Protein AF-A0A933CFS5-F1 (afdb_monomer_lite)

Foldseek 3Di:
DDDPDLPVVAPADWDFFDPVCVPDDDDDATEGPPDDQQQKEWAQAQWDQFLVRDIDGNDVVGRTIYIYGLVSVLVRQLVLLLPQLAAEEEEQDDLQFFQEKDKDFLVRLVGNNDDPVQSVVQNCSQPDQFFAAPPPGHTFRYKYQYFAPDDDAPDPVRRPPDIGTHGSNVRSVVVSVSNVNRRDSGYHYYDYYDDDSTTYMDTHD

Structure (mmCIF, N/CA/C/O backbone):
data_AF-A0A933CFS5-F1
#
_entry.id   AF-A0A933CFS5-F1
#
loop_
_atom_site.group_PDB
_atom_site.id
_atom_site.type_symbol
_atom_site.label_atom_id
_atom_site.label_alt_id
_atom_site.label_comp_id
_atom_site.label_asym_id
_atom_site.label_entity_id
_atom_site.label_seq_id
_atom_site.pdbx_PDB_ins_code
_atom_site.Cartn_x
_atom_site.Cartn_y
_atom_site.Cartn_z
_atom_site.occupancy
_atom_site.B_iso_or_equiv
_atom_site.auth_seq_id
_atom_site.auth_comp_id
_atom_site.auth_asym_id
_atom_site.auth_atom_id
_atom_site.pdbx_PDB_model_num
ATOM 1 N N . MET A 1 1 ? 20.484 -23.232 -6.783 1.00 38.41 1 MET A N 1
ATOM 2 C CA . MET A 1 1 ? 19.131 -22.694 -6.516 1.00 38.41 1 MET A CA 1
ATOM 3 C C . MET A 1 1 ? 18.703 -21.902 -7.738 1.00 38.41 1 MET A C 1
ATOM 5 O O . MET A 1 1 ? 19.345 -20.904 -8.045 1.00 38.41 1 MET A O 1
ATOM 9 N N . GLY A 1 2 ? 17.732 -22.410 -8.501 1.00 45.81 2 GLY A N 1
ATOM 10 C CA . GLY A 1 2 ? 17.235 -21.736 -9.704 1.00 45.81 2 GLY A CA 1
ATOM 11 C C . GLY A 1 2 ? 16.558 -20.421 -9.329 1.00 45.81 2 GLY A C 1
ATOM 12 O O . GLY A 1 2 ? 15.790 -20.383 -8.371 1.00 45.81 2 GLY A O 1
ATOM 13 N N . LYS A 1 3 ? 16.882 -19.332 -10.033 1.00 46.66 3 LYS A N 1
ATOM 14 C CA . LYS A 1 3 ? 16.107 -18.091 -9.933 1.00 46.66 3 LYS A CA 1
ATOM 15 C C . LYS A 1 3 ? 14.718 -18.400 -10.483 1.00 46.66 3 LYS A C 1
ATOM 17 O O . LYS A 1 3 ? 14.638 -18.839 -11.626 1.00 46.66 3 LYS A O 1
ATOM 22 N N . ALA A 1 4 ? 13.674 -18.215 -9.678 1.00 54.06 4 ALA A N 1
ATOM 23 C CA . ALA A 1 4 ? 12.307 -18.254 -10.185 1.00 54.06 4 ALA A CA 1
ATOM 24 C C . ALA A 1 4 ? 12.191 -17.242 -11.332 1.00 54.06 4 ALA A C 1
ATOM 26 O O . ALA A 1 4 ? 12.704 -16.121 -11.206 1.00 54.06 4 ALA A O 1
ATOM 27 N N . ASP A 1 5 ? 11.585 -17.650 -12.447 1.00 60.59 5 ASP A N 1
ATOM 28 C CA . ASP A 1 5 ? 11.279 -16.716 -13.521 1.00 60.59 5 ASP A CA 1
ATOM 29 C C . ASP A 1 5 ? 10.316 -15.665 -12.944 1.00 60.59 5 ASP A C 1
ATOM 31 O O . ASP A 1 5 ? 9.320 -16.034 -12.318 1.00 60.59 5 ASP A O 1
ATOM 35 N N . PRO A 1 6 ? 10.595 -14.358 -13.079 1.00 58.38 6 PRO A N 1
ATOM 36 C CA . PRO A 1 6 ? 9.639 -13.317 -12.722 1.00 58.38 6 PRO A CA 1
ATOM 37 C C . PRO A 1 6 ? 8.224 -13.594 -13.251 1.00 58.38 6 PRO A C 1
ATOM 39 O O . PRO A 1 6 ? 7.260 -13.289 -12.555 1.00 58.38 6 PRO A O 1
ATOM 42 N N . ALA A 1 7 ? 8.090 -14.196 -14.438 1.00 59.28 7 ALA A N 1
ATOM 43 C CA . ALA A 1 7 ? 6.797 -14.555 -15.020 1.00 59.28 7 ALA A CA 1
ATOM 44 C C . ALA A 1 7 ? 6.032 -15.626 -14.217 1.00 59.28 7 ALA A C 1
ATOM 46 O O . ALA A 1 7 ? 4.807 -15.615 -14.223 1.00 59.28 7 ALA A O 1
ATOM 47 N N . ASP A 1 8 ? 6.725 -16.495 -13.475 1.00 62.12 8 ASP A N 1
ATOM 48 C CA . ASP A 1 8 ? 6.100 -17.521 -12.625 1.00 62.12 8 ASP A CA 1
ATOM 49 C C . ASP A 1 8 ? 5.638 -16.956 -11.270 1.00 62.12 8 ASP 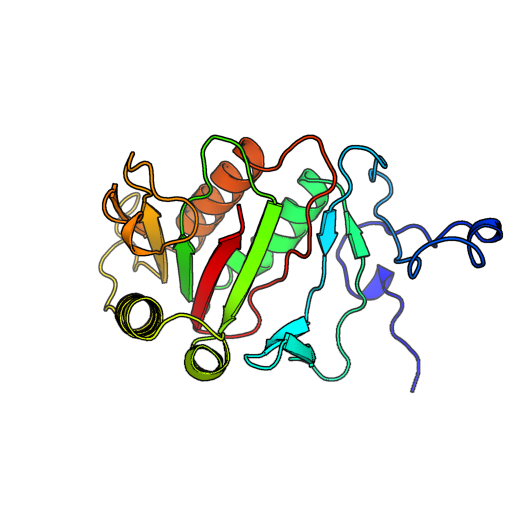A C 1
ATOM 51 O O . ASP A 1 8 ? 4.853 -17.575 -10.553 1.00 62.12 8 ASP A O 1
ATOM 55 N N . VAL A 1 9 ? 6.151 -15.782 -10.888 1.00 68.81 9 VAL A N 1
ATOM 56 C CA . VAL A 1 9 ? 5.884 -15.134 -9.593 1.00 68.81 9 VAL A CA 1
ATOM 57 C C . VAL A 1 9 ? 4.676 -14.203 -9.659 1.00 68.81 9 VAL A C 1
ATOM 59 O O . VAL A 1 9 ? 3.988 -14.007 -8.655 1.00 68.81 9 VAL A O 1
ATOM 62 N N . TYR A 1 10 ? 4.427 -13.607 -10.822 1.00 77.62 10 TYR A N 1
ATOM 63 C CA . TYR A 1 10 ? 3.373 -12.624 -11.018 1.00 77.62 10 TYR A CA 1
ATOM 64 C C . TYR A 1 10 ? 2.295 -13.166 -11.946 1.00 77.62 10 TYR A C 1
ATOM 66 O O . TYR A 1 10 ? 2.591 -13.660 -13.026 1.00 77.62 10 TYR A O 1
ATOM 74 N N . ALA A 1 11 ? 1.029 -12.984 -11.576 1.00 81.56 11 ALA A N 1
ATOM 75 C CA . ALA A 1 11 ? -0.118 -13.373 -12.398 1.00 81.56 11 ALA A CA 1
ATOM 76 C C . ALA A 1 11 ? -0.365 -12.416 -13.592 1.00 81.56 11 ALA A C 1
ATOM 78 O O . ALA A 1 11 ? -1.510 -12.143 -13.943 1.00 81.56 11 ALA A O 1
ATOM 79 N N . ILE A 1 12 ? 0.698 -11.873 -14.199 1.00 82.56 12 ILE A N 1
ATOM 80 C CA . ILE A 1 12 ? 0.648 -10.997 -15.377 1.00 82.56 12 ILE A CA 1
ATOM 81 C C . ILE A 1 12 ? 1.747 -11.371 -16.376 1.00 82.56 12 ILE A C 1
ATOM 83 O O . ILE A 1 12 ? 2.825 -11.827 -16.000 1.00 82.56 12 ILE A O 1
ATOM 87 N N . ALA A 1 13 ? 1.505 -11.120 -17.663 1.00 83.88 13 ALA A N 1
ATOM 88 C CA . ALA A 1 13 ? 2.503 -11.355 -18.701 1.00 83.88 13 ALA A CA 1
ATOM 89 C C . ALA A 1 13 ? 3.654 -10.337 -18.610 1.00 83.88 13 ALA A C 1
ATOM 91 O O . ALA A 1 13 ? 3.439 -9.126 -18.741 1.00 83.88 13 ALA A O 1
ATOM 92 N N . LEU A 1 14 ? 4.878 -10.840 -18.430 1.00 85.00 14 LEU A N 1
ATOM 93 C CA . LEU A 1 14 ? 6.104 -10.047 -18.385 1.00 85.00 14 LEU A CA 1
ATOM 94 C C . LEU A 1 14 ? 6.959 -10.282 -19.629 1.00 85.00 14 LEU A C 1
ATOM 96 O O . LEU A 1 14 ? 7.128 -11.406 -20.094 1.00 85.00 14 LEU A O 1
ATOM 100 N N . GLN A 1 15 ? 7.530 -9.203 -20.147 1.00 82.75 15 GLN A N 1
ATOM 101 C CA . GLN A 1 15 ? 8.499 -9.211 -21.226 1.00 82.75 15 GLN A CA 1
ATOM 102 C C . GLN A 1 15 ? 9.911 -9.030 -20.659 1.00 82.75 15 GLN A C 1
ATOM 104 O O . GLN A 1 15 ? 10.121 -8.210 -19.753 1.00 82.75 15 GLN A O 1
ATOM 109 N N . PRO A 1 16 ? 10.899 -9.779 -21.180 1.00 74.94 16 PRO A N 1
ATOM 110 C CA . PRO A 1 16 ? 12.284 -9.587 -20.798 1.00 74.94 16 PRO A CA 1
ATOM 111 C C . PRO A 1 16 ? 12.766 -8.212 -21.274 1.00 74.94 16 PRO A C 1
ATOM 113 O O . PRO A 1 16 ? 12.313 -7.708 -22.304 1.00 74.94 16 PRO A O 1
ATOM 116 N N . PRO A 1 17 ? 13.723 -7.600 -20.568 1.00 68.56 17 PRO A N 1
ATOM 117 C CA . PRO A 1 17 ? 14.231 -6.307 -20.983 1.00 68.56 17 PRO A CA 1
ATOM 118 C C . PRO A 1 17 ? 14.979 -6.375 -22.326 1.00 68.56 17 PRO A C 1
ATOM 120 O O . PRO A 1 17 ? 15.689 -7.355 -22.589 1.00 68.56 17 PRO A O 1
ATOM 123 N N . PRO A 1 18 ? 14.896 -5.323 -23.163 1.00 62.03 18 PRO A N 1
ATOM 124 C CA . PRO A 1 18 ? 15.539 -5.298 -24.471 1.00 62.03 18 PRO A CA 1
ATOM 125 C C . PRO A 1 18 ? 17.069 -5.397 -24.361 1.00 62.03 18 PRO A C 1
ATOM 127 O O . PRO A 1 18 ? 17.733 -4.673 -23.618 1.00 62.03 18 PRO A O 1
ATOM 130 N N . VAL A 1 19 ? 17.643 -6.319 -25.138 1.00 62.84 19 VAL A N 1
ATOM 131 C CA . VAL A 1 19 ? 19.015 -6.833 -24.970 1.00 62.84 19 VAL A CA 1
ATOM 132 C C . VAL A 1 19 ? 20.104 -5.783 -25.242 1.00 62.84 19 VAL A C 1
ATOM 134 O O . VAL A 1 19 ? 21.185 -5.856 -24.658 1.00 62.84 19 VAL A O 1
ATOM 137 N N . TRP A 1 20 ? 19.819 -4.782 -26.082 1.00 55.03 20 TRP A N 1
ATOM 138 C CA . TRP A 1 20 ? 20.786 -3.759 -26.497 1.00 55.03 20 TRP A CA 1
ATOM 139 C C . TRP A 1 20 ? 20.953 -2.596 -25.499 1.00 55.03 20 TRP A C 1
ATOM 141 O O . TRP A 1 20 ? 21.953 -1.886 -25.556 1.00 55.03 20 TRP A O 1
ATOM 151 N N . TRP A 1 21 ? 20.043 -2.448 -24.525 1.00 53.31 21 TRP A N 1
ATOM 152 C CA . TRP A 1 21 ? 20.065 -1.379 -23.507 1.00 53.31 21 TRP A CA 1
ATOM 153 C C . TRP A 1 21 ? 20.861 -1.729 -22.240 1.00 53.31 21 TRP A C 1
ATOM 155 O O . TRP A 1 21 ? 21.051 -0.873 -21.379 1.00 53.31 21 TRP A O 1
ATOM 165 N N . LYS A 1 22 ? 21.387 -2.960 -22.124 1.00 47.88 22 LYS A N 1
ATOM 166 C CA . LYS A 1 22 ? 22.103 -3.487 -20.939 1.00 47.88 22 LYS A CA 1
ATOM 167 C C . LYS A 1 22 ? 23.328 -2.674 -20.467 1.00 47.88 22 LYS A C 1
ATOM 169 O O . LYS A 1 22 ? 23.910 -3.034 -19.447 1.00 47.88 22 LYS A O 1
ATOM 174 N N . ARG A 1 23 ? 23.752 -1.623 -21.180 1.00 49.00 23 ARG A N 1
ATOM 175 C CA . ARG A 1 23 ? 24.985 -0.865 -20.896 1.00 49.00 23 ARG A CA 1
ATOM 176 C C . ARG A 1 23 ? 24.819 0.606 -20.511 1.00 49.00 23 ARG A C 1
ATOM 178 O O . ARG A 1 23 ? 25.794 1.140 -19.996 1.00 49.00 23 ARG A O 1
ATOM 185 N N . LEU A 1 24 ? 23.676 1.262 -20.740 1.00 50.19 24 LEU A N 1
ATOM 186 C CA . LEU A 1 24 ? 23.635 2.734 -20.640 1.00 50.19 24 LEU A CA 1
ATOM 187 C C . LEU A 1 24 ? 22.764 3.327 -19.530 1.00 50.19 24 LEU A C 1
ATOM 189 O O . LEU A 1 24 ? 23.098 4.403 -19.047 1.00 50.19 24 LEU A O 1
ATOM 193 N N . LEU A 1 25 ? 21.685 2.679 -19.097 1.00 43.94 25 LEU A N 1
ATOM 194 C CA . LEU A 1 25 ? 20.781 3.255 -18.098 1.00 43.94 25 LEU A CA 1
ATOM 195 C C . LEU A 1 25 ? 20.268 2.155 -17.169 1.00 43.94 25 LEU A C 1
ATOM 197 O O . LEU A 1 25 ? 20.022 1.043 -17.619 1.00 43.94 25 LEU A O 1
ATOM 201 N N . TRP A 1 26 ? 20.205 2.487 -15.878 1.00 47.62 26 TRP A N 1
ATOM 202 C CA . TRP A 1 26 ? 19.518 1.828 -14.759 1.00 47.62 26 TRP A CA 1
ATOM 203 C C . TRP A 1 26 ? 18.968 0.399 -14.952 1.00 47.62 26 TRP A C 1
ATOM 205 O O . TRP A 1 26 ? 18.200 0.118 -15.862 1.00 47.62 26 TRP A O 1
ATOM 215 N N . ARG A 1 27 ? 19.321 -0.486 -14.003 1.00 53.47 27 ARG A N 1
ATOM 216 C CA . ARG A 1 27 ? 18.966 -1.919 -13.927 1.00 53.47 27 ARG A CA 1
ATOM 217 C C . ARG A 1 27 ? 17.658 -2.280 -14.663 1.00 53.47 27 ARG A C 1
ATOM 219 O O . ARG A 1 27 ? 16.586 -1.927 -14.177 1.00 53.47 27 ARG A O 1
ATOM 226 N N . PRO A 1 28 ? 17.727 -3.040 -15.766 1.00 62.84 28 PRO A N 1
ATOM 227 C CA . PRO A 1 28 ? 16.539 -3.380 -16.526 1.00 62.84 28 PRO A CA 1
ATOM 228 C C . PRO A 1 28 ? 15.714 -4.450 -15.796 1.00 62.84 28 PRO A C 1
ATOM 230 O O . PRO A 1 28 ? 16.136 -5.602 -15.683 1.00 62.84 28 PRO A O 1
ATOM 233 N N . SER A 1 29 ? 14.544 -4.068 -15.291 1.00 73.31 29 SER A N 1
ATOM 234 C CA . SER A 1 29 ? 13.530 -5.000 -14.787 1.00 73.31 29 SER A CA 1
ATOM 235 C C . SER A 1 29 ? 12.657 -5.543 -15.924 1.00 73.31 29 SER A C 1
ATOM 237 O O . SER A 1 29 ? 12.396 -4.797 -16.871 1.00 73.31 29 SER A O 1
ATOM 239 N N . PRO A 1 30 ? 12.144 -6.784 -15.824 1.00 85.38 30 PRO A N 1
ATOM 240 C CA . PRO A 1 30 ? 11.038 -7.239 -16.662 1.00 85.38 30 PRO A CA 1
ATOM 241 C C . PRO A 1 30 ? 9.878 -6.243 -16.619 1.00 85.38 30 PRO A C 1
ATOM 243 O O . PRO A 1 30 ? 9.618 -5.642 -15.572 1.00 85.38 30 PRO A O 1
ATOM 246 N N . ALA A 1 31 ? 9.189 -6.074 -17.741 1.00 87.19 31 ALA A N 1
ATOM 247 C CA . ALA A 1 31 ? 8.094 -5.120 -17.865 1.00 87.19 31 ALA A CA 1
ATOM 248 C C . ALA A 1 31 ? 6.802 -5.825 -18.273 1.00 87.19 31 ALA A C 1
ATOM 250 O O . ALA A 1 31 ? 6.850 -6.796 -19.022 1.00 87.19 31 ALA A O 1
ATOM 251 N N . CYS A 1 32 ? 5.640 -5.357 -17.821 1.00 88.69 32 CYS A N 1
ATOM 252 C CA . CYS A 1 32 ? 4.385 -5.866 -18.369 1.00 88.69 32 CYS A CA 1
ATOM 253 C C . CYS A 1 32 ? 4.269 -5.502 -19.858 1.00 88.69 32 CYS A C 1
ATOM 255 O O . CYS A 1 32 ? 4.767 -4.457 -20.276 1.00 88.69 32 CYS A O 1
ATOM 257 N N . ALA A 1 33 ? 3.553 -6.310 -20.642 1.00 86.38 33 ALA A N 1
ATOM 258 C CA . ALA A 1 33 ? 3.355 -6.060 -22.077 1.00 86.38 33 ALA A CA 1
ATOM 259 C C . ALA A 1 33 ? 2.689 -4.701 -22.399 1.00 86.38 33 ALA A C 1
ATOM 261 O O . ALA A 1 33 ? 2.780 -4.219 -23.523 1.00 86.38 33 ALA A O 1
ATOM 262 N N . HIS A 1 34 ? 2.034 -4.084 -21.414 1.00 86.00 34 HIS A N 1
ATOM 263 C CA . HIS A 1 34 ? 1.352 -2.793 -21.525 1.00 86.00 34 HIS A CA 1
ATOM 264 C C . HIS A 1 34 ? 2.193 -1.607 -21.028 1.00 86.00 34 HIS A C 1
ATOM 266 O O . HIS A 1 34 ? 1.673 -0.498 -20.925 1.00 86.00 34 HIS A O 1
ATOM 272 N N . ALA A 1 35 ? 3.444 -1.831 -20.612 1.00 77.81 35 ALA A N 1
ATOM 273 C CA . ALA A 1 35 ? 4.262 -0.777 -20.028 1.00 77.81 35 ALA A CA 1
ATOM 274 C C . ALA A 1 35 ? 4.661 0.239 -21.108 1.00 77.81 35 ALA A C 1
ATOM 276 O O . ALA A 1 35 ? 5.523 -0.031 -21.941 1.00 77.81 35 ALA A O 1
ATOM 277 N N . ASP A 1 36 ? 4.046 1.419 -21.064 1.00 70.81 36 ASP A N 1
ATOM 278 C CA . ASP A 1 36 ? 4.508 2.604 -21.782 1.00 70.81 36 ASP A CA 1
ATOM 279 C C . ASP A 1 36 ? 5.574 3.314 -20.932 1.00 70.81 36 ASP A C 1
ATOM 281 O O . ASP A 1 36 ? 5.402 3.489 -19.723 1.00 70.81 36 ASP A O 1
ATOM 285 N N . ALA A 1 37 ? 6.667 3.749 -21.561 1.00 65.12 37 ALA A N 1
ATOM 286 C CA . ALA A 1 37 ? 7.730 4.512 -20.914 1.00 65.12 37 ALA A CA 1
ATOM 287 C C . ALA A 1 37 ? 7.209 5.785 -20.220 1.00 65.12 37 ALA A C 1
ATOM 289 O O . ALA A 1 37 ? 7.803 6.229 -19.237 1.00 65.12 37 ALA A O 1
ATOM 290 N N . LEU A 1 38 ? 6.096 6.356 -20.695 1.00 62.75 38 LEU A N 1
ATOM 291 C CA . LEU A 1 38 ? 5.498 7.560 -20.117 1.00 62.75 38 LEU A CA 1
ATOM 292 C C . LEU A 1 38 ? 4.683 7.302 -18.842 1.00 62.75 38 LEU A C 1
ATOM 294 O O . LEU A 1 38 ? 4.530 8.221 -18.050 1.00 62.75 38 LEU A O 1
ATOM 298 N N . ALA A 1 39 ? 4.209 6.080 -18.590 1.00 67.12 39 ALA A N 1
ATOM 299 C CA . ALA A 1 39 ? 3.372 5.748 -17.424 1.00 67.12 39 ALA A CA 1
ATOM 300 C C . ALA A 1 39 ? 3.894 4.526 -16.643 1.00 67.12 39 ALA A C 1
ATOM 302 O O . ALA A 1 39 ? 3.143 3.823 -15.966 1.00 67.12 39 ALA A O 1
ATOM 303 N N . ALA A 1 40 ? 5.192 4.253 -16.763 1.00 80.69 40 ALA A N 1
ATOM 304 C CA . ALA A 1 40 ? 5.848 3.115 -16.143 1.00 80.69 40 ALA A CA 1
ATOM 305 C C . ALA A 1 40 ? 5.963 3.277 -14.618 1.00 80.69 40 ALA A C 1
ATOM 307 O O . ALA A 1 40 ? 6.502 4.263 -14.116 1.00 80.69 40 ALA A O 1
ATOM 308 N N . ILE A 1 41 ? 5.515 2.268 -13.876 1.00 86.31 41 ILE A N 1
ATOM 309 C CA . ILE A 1 41 ? 5.634 2.198 -12.419 1.00 86.31 41 ILE A CA 1
ATOM 310 C C . ILE A 1 41 ? 6.629 1.103 -12.063 1.00 86.31 41 ILE A C 1
ATOM 312 O O . ILE A 1 41 ? 6.473 -0.045 -12.481 1.00 86.31 41 ILE A O 1
ATOM 316 N N . VAL A 1 42 ? 7.633 1.440 -11.253 1.00 87.69 42 VAL A N 1
ATOM 317 C CA . VAL A 1 42 ? 8.559 0.442 -10.708 1.00 87.69 42 VAL A CA 1
ATOM 318 C C . VAL A 1 42 ? 7.935 -0.187 -9.464 1.00 87.69 42 VAL A C 1
ATOM 320 O O . VAL A 1 42 ? 7.781 0.465 -8.432 1.00 87.69 42 VAL A O 1
ATOM 323 N N . LEU A 1 43 ? 7.605 -1.473 -9.548 1.00 88.06 43 LEU A N 1
ATOM 324 C CA . LEU A 1 43 ? 7.141 -2.274 -8.422 1.00 88.06 43 LEU A CA 1
ATOM 325 C C . LEU A 1 43 ? 8.341 -2.963 -7.765 1.00 88.06 43 LEU A C 1
ATOM 327 O O . LEU A 1 43 ? 9.007 -3.803 -8.373 1.00 88.06 43 LEU A O 1
ATOM 331 N N . ASN A 1 44 ? 8.600 -2.608 -6.507 1.00 87.69 44 ASN A N 1
ATOM 332 C CA . ASN A 1 44 ? 9.601 -3.224 -5.644 1.00 87.69 44 ASN A CA 1
ATOM 333 C C . ASN A 1 44 ? 8.888 -4.050 -4.564 1.00 87.69 44 ASN A C 1
ATOM 335 O O . ASN A 1 44 ? 8.648 -3.579 -3.453 1.00 87.69 44 ASN A O 1
ATOM 339 N N . PRO A 1 45 ? 8.524 -5.295 -4.897 1.00 83.62 45 PRO A N 1
ATOM 340 C CA . PRO A 1 45 ? 7.490 -6.070 -4.216 1.00 83.62 45 PRO A CA 1
ATOM 341 C C . PRO A 1 45 ? 7.863 -6.562 -2.825 1.00 83.62 45 PRO A C 1
ATOM 343 O O . PRO A 1 45 ? 6.972 -7.049 -2.159 1.00 83.62 45 PRO A O 1
ATOM 346 N N . ASP A 1 46 ? 9.136 -6.537 -2.431 1.00 85.19 46 ASP A N 1
ATOM 347 C CA . ASP A 1 46 ? 9.635 -7.111 -1.172 1.00 85.19 46 ASP A CA 1
ATOM 348 C C . ASP A 1 46 ? 10.801 -6.274 -0.613 1.00 85.19 46 ASP A C 1
ATOM 350 O O . ASP A 1 46 ? 11.651 -6.791 0.109 1.00 85.19 46 ASP A O 1
ATOM 354 N N . TRP A 1 47 ? 10.886 -4.989 -0.974 1.00 82.56 47 TRP A N 1
ATOM 355 C CA . TRP A 1 47 ? 11.938 -4.089 -0.496 1.00 82.56 47 TRP A CA 1
ATOM 356 C C . TRP A 1 47 ? 11.356 -2.957 0.341 1.00 82.56 47 TRP A C 1
ATOM 358 O O . TRP A 1 47 ? 10.505 -2.206 -0.132 1.00 82.56 47 TRP A O 1
ATOM 368 N N . VAL A 1 48 ? 11.888 -2.791 1.549 1.00 79.06 48 VAL A N 1
ATOM 369 C CA . VAL A 1 48 ? 11.576 -1.670 2.444 1.00 79.06 48 VAL A CA 1
ATOM 370 C C . VAL A 1 48 ? 12.764 -0.729 2.553 1.00 79.06 48 VAL A C 1
ATOM 372 O O . VAL A 1 48 ? 13.918 -1.143 2.411 1.00 79.06 48 VAL A O 1
ATOM 375 N N . ARG A 1 49 ? 12.488 0.551 2.810 1.00 76.19 49 ARG A N 1
ATOM 376 C CA . ARG A 1 49 ? 13.514 1.555 3.097 1.00 76.19 49 ARG A CA 1
ATOM 377 C C . ARG A 1 49 ? 13.660 1.712 4.608 1.00 76.19 49 ARG A C 1
ATOM 379 O O . ARG A 1 49 ? 12.678 1.971 5.292 1.00 76.19 49 ARG A O 1
ATOM 386 N N . LEU A 1 50 ? 14.886 1.563 5.096 1.00 70.88 50 LEU A N 1
ATOM 387 C CA . LEU A 1 50 ? 15.257 1.706 6.501 1.00 70.88 50 LEU A CA 1
ATOM 388 C C . LEU A 1 50 ? 15.643 3.155 6.838 1.00 70.88 50 LEU A C 1
ATOM 390 O O . LEU A 1 50 ? 15.954 3.960 5.955 1.00 70.88 50 LEU A O 1
ATOM 394 N N . ARG A 1 51 ? 15.718 3.461 8.137 1.00 66.56 51 ARG A N 1
ATOM 395 C CA . ARG A 1 51 ? 16.010 4.786 8.707 1.00 66.56 51 ARG A CA 1
ATOM 396 C C . ARG A 1 51 ? 17.335 5.375 8.237 1.00 66.56 51 ARG A C 1
ATOM 398 O O . ARG A 1 51 ? 17.444 6.582 8.056 1.00 66.56 51 ARG A O 1
ATOM 405 N N . ASN A 1 52 ? 18.344 4.535 8.030 1.00 67.31 52 ASN A N 1
ATOM 406 C CA . ASN A 1 52 ? 19.652 4.944 7.507 1.00 67.31 52 ASN A CA 1
ATOM 407 C C . ASN A 1 52 ? 19.653 5.153 5.978 1.00 67.31 52 ASN A C 1
ATOM 409 O O . ASN A 1 52 ? 20.708 5.361 5.385 1.00 67.31 52 ASN A O 1
ATOM 413 N N . GLY A 1 53 ? 18.489 5.061 5.329 1.00 70.62 53 GLY A N 1
ATOM 414 C CA . GLY A 1 53 ? 18.331 5.154 3.884 1.00 70.62 53 GLY A CA 1
ATOM 415 C C . GLY A 1 53 ? 18.659 3.866 3.127 1.00 70.62 53 GLY A C 1
ATOM 416 O O . GLY A 1 53 ? 18.480 3.849 1.909 1.00 70.62 53 GLY A O 1
ATOM 417 N N . ALA A 1 54 ? 19.103 2.803 3.807 1.00 75.69 54 ALA A N 1
ATOM 418 C CA . ALA A 1 54 ? 19.353 1.510 3.183 1.00 75.69 54 ALA A CA 1
ATOM 419 C C . ALA A 1 54 ? 18.044 0.840 2.744 1.00 75.69 54 ALA A C 1
ATOM 421 O O . ALA A 1 54 ? 16.962 1.151 3.242 1.00 75.69 54 ALA A O 1
ATOM 422 N N . GLN A 1 55 ? 18.154 -0.105 1.814 1.00 79.31 55 GLN A N 1
ATOM 423 C CA . GLN A 1 55 ? 17.053 -0.979 1.430 1.00 79.31 55 GLN A CA 1
ATOM 424 C C . GLN A 1 55 ? 17.287 -2.374 1.997 1.00 79.31 55 GLN A C 1
ATOM 426 O O . GLN A 1 55 ? 18.402 -2.892 1.919 1.00 79.31 55 GLN A O 1
ATOM 431 N N . ALA A 1 56 ? 16.236 -2.985 2.533 1.00 79.88 56 ALA A N 1
ATOM 432 C CA . ALA A 1 56 ? 16.263 -4.355 3.024 1.00 79.88 56 ALA A CA 1
ATOM 433 C C . ALA A 1 56 ? 15.176 -5.185 2.342 1.00 79.88 56 ALA A C 1
ATOM 435 O O . ALA A 1 56 ? 14.073 -4.696 2.094 1.00 79.88 56 ALA A O 1
ATOM 436 N N . ALA A 1 57 ? 15.510 -6.436 2.028 1.00 82.44 57 ALA A N 1
ATOM 437 C CA . ALA A 1 57 ? 14.547 -7.400 1.523 1.00 82.44 57 ALA A CA 1
ATOM 438 C C . ALA A 1 57 ? 13.740 -7.975 2.694 1.00 82.44 57 ALA A C 1
ATOM 440 O O . ALA A 1 57 ? 14.331 -8.497 3.638 1.00 82.44 57 ALA A O 1
ATOM 441 N N . VAL A 1 58 ? 12.411 -7.918 2.611 1.00 80.19 58 VAL A N 1
ATOM 442 C CA . VAL A 1 58 ? 11.507 -8.486 3.630 1.00 80.19 58 VAL A CA 1
ATOM 443 C C . VAL A 1 58 ? 11.236 -9.979 3.426 1.00 80.19 58 VAL A C 1
ATOM 445 O O . VAL A 1 58 ? 10.781 -10.665 4.334 1.00 80.19 58 VAL A O 1
ATOM 448 N N . ARG A 1 59 ? 11.542 -10.513 2.237 1.00 78.81 59 ARG A N 1
ATOM 449 C CA . ARG A 1 59 ? 11.352 -11.924 1.873 1.00 78.81 59 ARG A CA 1
ATOM 450 C C . ARG A 1 59 ? 12.664 -12.544 1.399 1.00 78.81 59 ARG A C 1
ATOM 452 O O . ARG A 1 59 ? 13.481 -11.874 0.770 1.00 78.81 59 ARG A O 1
ATOM 459 N N . GLN A 1 60 ? 12.845 -13.840 1.663 1.00 82.06 60 GLN A N 1
ATOM 460 C CA . GLN A 1 60 ? 13.976 -14.637 1.180 1.00 82.06 60 GLN A CA 1
ATOM 461 C C . GLN A 1 60 ? 13.472 -15.890 0.432 1.00 82.06 60 GLN A C 1
ATOM 463 O O . GLN A 1 60 ? 12.896 -16.769 1.073 1.00 82.06 60 GLN A O 1
ATOM 468 N N . PRO A 1 61 ? 13.681 -16.006 -0.897 1.00 83.94 61 PRO A N 1
ATOM 469 C CA . PRO A 1 61 ? 14.243 -14.988 -1.789 1.00 83.94 61 PRO A CA 1
ATOM 470 C C . PRO A 1 61 ? 13.246 -13.838 -2.055 1.00 83.94 61 PRO A C 1
ATOM 472 O O . PRO A 1 61 ? 12.037 -14.079 -2.082 1.00 83.94 61 PRO A O 1
ATOM 475 N N . PRO A 1 62 ? 13.721 -12.599 -2.286 1.00 84.06 62 PRO A N 1
ATOM 476 C CA . PRO A 1 62 ? 12.844 -11.494 -2.658 1.00 84.06 62 PRO A CA 1
ATOM 477 C C . PRO A 1 62 ? 12.258 -11.713 -4.055 1.00 84.06 62 PRO A C 1
ATOM 479 O O . PRO A 1 62 ? 12.963 -12.143 -4.976 1.00 84.06 62 PRO A O 1
ATOM 482 N N . ARG A 1 63 ? 10.982 -11.364 -4.232 1.00 86.44 63 ARG A N 1
ATOM 483 C CA . ARG A 1 63 ? 10.346 -11.273 -5.546 1.00 86.44 63 ARG A CA 1
ATOM 484 C C . ARG A 1 63 ? 11.089 -10.232 -6.398 1.00 86.44 63 ARG A C 1
ATOM 486 O O . ARG A 1 63 ? 11.517 -9.192 -5.883 1.00 86.44 63 ARG A O 1
ATOM 493 N N . PRO A 1 64 ? 11.273 -10.496 -7.700 1.00 83.94 64 PRO A N 1
ATOM 494 C CA . PRO A 1 64 ? 12.020 -9.603 -8.572 1.00 83.94 64 PRO A CA 1
ATOM 495 C C . PRO A 1 64 ? 11.259 -8.295 -8.793 1.00 83.94 64 PRO A C 1
ATOM 497 O O . PRO A 1 64 ? 10.043 -8.305 -8.970 1.00 83.94 64 PRO A O 1
ATOM 500 N N . SER A 1 65 ? 11.977 -7.174 -8.829 1.00 87.19 65 SER A N 1
ATOM 501 C CA . SER A 1 65 ? 11.409 -5.886 -9.229 1.00 87.19 65 SER A CA 1
ATOM 502 C C . SER A 1 65 ? 10.929 -5.935 -10.679 1.00 87.19 65 SER A C 1
ATOM 504 O O . SER A 1 65 ? 11.640 -6.462 -11.539 1.00 87.19 65 SER A O 1
ATOM 506 N N . ILE A 1 66 ? 9.759 -5.359 -10.951 1.00 87.38 66 ILE A N 1
ATOM 507 C CA . ILE A 1 66 ? 9.161 -5.298 -12.292 1.00 87.38 66 ILE A CA 1
ATOM 508 C C . ILE A 1 66 ? 8.693 -3.882 -12.621 1.00 87.38 66 ILE A C 1
ATOM 510 O O . ILE A 1 66 ? 8.456 -3.072 -11.728 1.00 87.38 66 ILE A O 1
ATOM 514 N N . THR A 1 67 ? 8.554 -3.587 -13.909 1.00 88.19 67 THR A N 1
ATOM 515 C CA . THR A 1 67 ? 7.921 -2.358 -14.395 1.00 88.19 67 THR A CA 1
ATOM 516 C C . THR A 1 67 ? 6.513 -2.667 -14.893 1.00 88.19 67 THR A C 1
ATOM 518 O O . THR A 1 67 ? 6.323 -3.556 -15.720 1.00 88.19 67 THR A O 1
ATOM 521 N N . VAL A 1 68 ? 5.511 -1.945 -14.409 1.00 88.19 68 VAL A N 1
ATOM 522 C CA . VAL A 1 68 ? 4.102 -2.189 -14.742 1.00 88.19 68 VAL A CA 1
ATOM 523 C C . VAL A 1 68 ? 3.400 -0.902 -15.151 1.00 88.19 68 VAL A C 1
ATOM 525 O O . VAL A 1 68 ? 3.786 0.184 -14.725 1.00 88.19 68 VAL A O 1
ATOM 528 N N . CYS A 1 69 ? 2.365 -1.012 -15.982 1.00 88.12 69 CYS A N 1
ATOM 529 C CA . CYS A 1 69 ? 1.418 0.081 -16.181 1.00 88.12 69 CYS A CA 1
ATOM 530 C C . CYS A 1 69 ? 0.482 0.204 -14.958 1.00 88.12 69 CYS A C 1
ATOM 532 O O . CYS A 1 69 ? 0.413 -0.732 -14.149 1.00 88.12 69 CYS A O 1
ATOM 534 N N . PRO A 1 70 ? -0.279 1.308 -14.829 1.00 87.69 70 PRO A N 1
ATOM 535 C CA . PRO A 1 70 ? -1.209 1.499 -13.719 1.00 87.69 70 PRO A CA 1
ATOM 536 C C . PRO A 1 70 ? -2.199 0.343 -13.541 1.00 87.69 70 PRO A C 1
ATOM 538 O O . PRO A 1 70 ? -2.369 -0.141 -12.429 1.00 87.69 70 PRO A O 1
ATOM 541 N N . GLU A 1 71 ? -2.802 -0.169 -14.616 1.00 89.56 71 GLU A N 1
ATOM 542 C CA . GLU A 1 71 ? -3.818 -1.222 -14.479 1.00 89.56 71 GLU A CA 1
ATOM 543 C C . GLU A 1 71 ? -3.213 -2.562 -14.030 1.00 89.56 71 GLU A C 1
ATOM 545 O O . GLU A 1 71 ? -3.750 -3.215 -13.138 1.00 89.56 71 GLU A O 1
ATOM 550 N N . CYS A 1 72 ? -2.045 -2.939 -14.565 1.00 91.12 72 CYS A N 1
ATOM 551 C CA . CYS A 1 72 ? -1.319 -4.129 -14.112 1.00 91.12 72 CYS A CA 1
ATOM 552 C C . CYS A 1 72 ? -0.905 -4.015 -12.636 1.00 91.12 72 CYS A C 1
ATOM 554 O O . CYS A 1 72 ? -0.932 -5.010 -11.918 1.00 91.12 72 CYS A O 1
ATOM 556 N N . LEU A 1 73 ? -0.542 -2.818 -12.159 1.00 90.50 73 LEU A N 1
ATOM 557 C CA . LEU A 1 73 ? -0.272 -2.601 -10.738 1.00 90.50 73 LEU A CA 1
ATOM 558 C C . LEU A 1 73 ? -1.519 -2.858 -9.883 1.00 90.50 73 LEU A C 1
ATOM 560 O O . LEU A 1 73 ? -1.421 -3.531 -8.860 1.00 90.50 73 LEU A O 1
ATOM 564 N N . LEU A 1 74 ? -2.674 -2.317 -10.283 1.00 91.19 74 LEU A N 1
ATOM 565 C CA . LEU A 1 74 ? -3.920 -2.468 -9.527 1.00 91.19 74 LEU A CA 1
ATOM 566 C C . LEU A 1 74 ? -4.339 -3.940 -9.437 1.00 91.19 74 LEU A C 1
ATOM 568 O O . LEU A 1 74 ? -4.653 -4.406 -8.345 1.00 91.19 74 LEU A O 1
ATOM 572 N N . GLN A 1 75 ? -4.242 -4.684 -10.544 1.00 91.94 75 GLN A N 1
ATOM 573 C CA . GLN A 1 75 ? -4.507 -6.130 -10.578 1.00 91.94 75 GLN A CA 1
ATOM 574 C C . GLN A 1 75 ? -3.580 -6.921 -9.651 1.00 91.94 75 GLN A C 1
ATOM 576 O O . GLN A 1 75 ? -4.001 -7.882 -9.014 1.00 91.94 75 GLN A O 1
ATOM 581 N N . LEU A 1 76 ? -2.312 -6.518 -9.560 1.00 92.06 76 LEU A N 1
ATOM 582 C CA . LEU A 1 76 ? -1.350 -7.150 -8.666 1.00 92.06 76 LEU A CA 1
ATOM 583 C C . LEU A 1 76 ? -1.590 -6.802 -7.187 1.00 92.06 76 LEU A C 1
ATOM 585 O O . LEU A 1 76 ? -1.339 -7.634 -6.318 1.00 92.06 76 LEU A O 1
ATOM 589 N N . LEU A 1 77 ? -2.062 -5.588 -6.889 1.00 91.62 77 LEU A N 1
ATOM 590 C CA . LEU A 1 77 ? -2.344 -5.138 -5.523 1.00 91.62 77 LEU A CA 1
ATOM 591 C C . LEU A 1 77 ? -3.649 -5.709 -4.964 1.00 91.62 77 LEU A C 1
ATOM 593 O O . LEU A 1 77 ? -3.725 -5.981 -3.769 1.00 91.62 77 LEU A O 1
ATOM 597 N N . GLU A 1 78 ? -4.672 -5.884 -5.795 1.00 93.50 78 GLU A N 1
ATOM 598 C CA . GLU A 1 78 ? -6.001 -6.338 -5.378 1.00 93.50 78 GLU A CA 1
ATOM 599 C C . GLU A 1 78 ? -6.013 -7.622 -4.526 1.00 93.50 78 GLU A C 1
ATOM 601 O O . GLU A 1 78 ? -6.573 -7.581 -3.423 1.00 93.50 78 GLU A O 1
ATOM 606 N N . PRO A 1 79 ? -5.385 -8.745 -4.933 1.00 91.75 79 PRO A N 1
ATOM 607 C CA . PRO A 1 79 ? -5.370 -9.956 -4.111 1.00 91.75 79 PRO A CA 1
ATOM 608 C C . PRO A 1 79 ? -4.611 -9.753 -2.795 1.00 91.75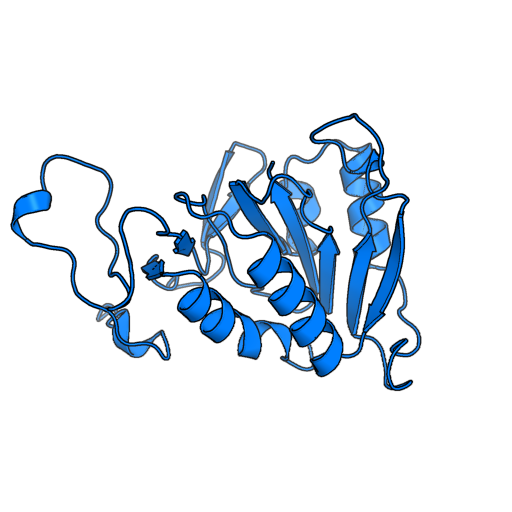 79 PRO A C 1
ATOM 610 O O . PRO A 1 79 ? -4.970 -10.328 -1.770 1.00 91.75 79 PRO A O 1
ATOM 613 N N . GLU A 1 80 ? -3.581 -8.903 -2.793 1.00 90.88 80 GLU A N 1
ATOM 614 C CA . GLU A 1 80 ? -2.836 -8.596 -1.578 1.00 90.88 80 GLU A CA 1
ATOM 615 C C . GLU A 1 80 ? -3.677 -7.732 -0.623 1.00 90.88 80 GLU A C 1
ATOM 617 O O . GLU A 1 80 ? -3.615 -7.936 0.584 1.00 90.88 80 GLU A O 1
ATOM 622 N N . LEU A 1 81 ? -4.486 -6.796 -1.125 1.00 92.06 81 LEU A N 1
ATOM 623 C CA . LEU A 1 81 ? -5.349 -5.938 -0.306 1.00 92.06 81 LEU A CA 1
ATOM 624 C C . LEU A 1 81 ? -6.591 -6.667 0.217 1.00 92.06 81 LEU A C 1
ATOM 626 O O . LEU A 1 81 ? -7.022 -6.405 1.331 1.00 92.06 81 LEU A O 1
ATOM 630 N N . THR A 1 82 ? -7.153 -7.592 -0.557 1.00 93.69 82 THR A N 1
ATOM 631 C CA . THR A 1 82 ? -8.367 -8.339 -0.179 1.00 93.69 82 THR A CA 1
ATOM 632 C C . THR A 1 82 ? -8.106 -9.495 0.790 1.00 93.69 82 THR A C 1
ATOM 634 O O . THR A 1 82 ? -9.056 -10.101 1.292 1.00 93.69 82 THR A O 1
ATOM 637 N N . ALA A 1 83 ? -6.838 -9.797 1.089 1.00 91.44 83 ALA A N 1
ATOM 638 C CA . ALA A 1 83 ? -6.458 -10.870 1.998 1.00 91.44 83 ALA A CA 1
ATOM 639 C C . ALA A 1 83 ? -7.104 -10.689 3.395 1.00 91.44 83 ALA A C 1
ATOM 641 O O . ALA A 1 83 ? -6.919 -9.651 4.034 1.00 91.44 83 ALA A O 1
ATOM 642 N N . PRO A 1 84 ? -7.823 -11.700 3.926 1.00 82.88 84 PRO A N 1
ATOM 643 C CA . PRO A 1 84 ? -8.688 -11.537 5.100 1.00 82.88 84 PRO A CA 1
ATOM 644 C C . PRO A 1 84 ? -7.931 -11.225 6.396 1.00 82.88 84 PRO A C 1
ATOM 646 O O . PRO A 1 84 ? -8.488 -10.598 7.291 1.00 82.88 84 PRO A O 1
ATOM 649 N N . ASN A 1 85 ? -6.660 -11.622 6.488 1.00 86.25 85 ASN A N 1
ATOM 650 C CA . ASN A 1 85 ? -5.820 -11.408 7.671 1.00 86.25 85 ASN A CA 1
ATOM 651 C C . ASN A 1 85 ? -4.944 -10.161 7.553 1.00 86.25 85 ASN A C 1
ATOM 653 O O . ASN A 1 85 ? -3.991 -9.996 8.314 1.00 86.25 85 ASN A O 1
ATOM 657 N N . ARG A 1 86 ? -5.233 -9.297 6.578 1.00 89.62 86 ARG A N 1
ATOM 658 C CA . ARG A 1 86 ? -4.395 -8.149 6.293 1.00 89.62 86 ARG A CA 1
ATOM 659 C C . ARG A 1 86 ? -5.091 -6.851 6.633 1.00 89.62 86 ARG A C 1
ATOM 661 O O . ARG A 1 86 ? -6.119 -6.480 6.078 1.00 89.62 86 ARG A O 1
ATOM 668 N N . ARG A 1 87 ? -4.469 -6.131 7.549 1.00 92.31 87 ARG A N 1
ATOM 669 C CA . ARG A 1 87 ? -4.851 -4.803 7.983 1.00 92.31 87 ARG A CA 1
ATOM 670 C C . ARG A 1 87 ? -3.946 -3.775 7.330 1.00 92.31 87 ARG A C 1
ATOM 672 O O . ARG A 1 87 ? -2.722 -3.834 7.424 1.00 92.31 87 ARG A O 1
ATOM 679 N N . VAL A 1 88 ? -4.583 -2.787 6.719 1.00 94.31 88 VAL A N 1
ATOM 680 C CA . VAL A 1 88 ? -3.901 -1.707 6.005 1.00 94.31 88 VAL A CA 1
ATOM 681 C C . VAL A 1 88 ? -4.453 -0.382 6.491 1.00 94.31 88 VAL A C 1
ATOM 683 O O . VAL A 1 88 ? -5.662 -0.159 6.446 1.00 94.31 88 VAL A O 1
ATOM 686 N N . VAL A 1 89 ? -3.559 0.495 6.933 1.00 93.88 89 VAL A N 1
ATOM 687 C CA . VAL A 1 89 ? -3.849 1.916 7.115 1.00 93.88 89 VAL A CA 1
ATOM 688 C C . VAL A 1 89 ? -3.342 2.653 5.879 1.00 93.88 89 VAL A C 1
ATOM 690 O O . VAL A 1 89 ? -2.142 2.752 5.663 1.00 93.88 89 VAL A O 1
ATOM 693 N N . ALA A 1 90 ? -4.228 3.153 5.033 1.00 92.31 90 ALA A N 1
ATOM 694 C CA . ALA A 1 90 ? -3.838 3.925 3.862 1.00 92.31 90 ALA A CA 1
ATOM 695 C C . ALA A 1 90 ? -4.009 5.417 4.134 1.00 92.31 90 ALA A C 1
ATOM 697 O O . ALA A 1 90 ? -5.054 5.853 4.614 1.00 92.31 90 A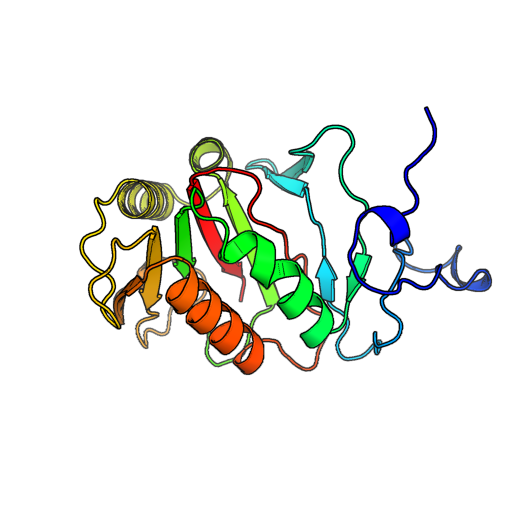LA A O 1
ATOM 698 N N . PHE A 1 91 ? -2.994 6.200 3.800 1.00 89.25 91 PHE A N 1
ATOM 699 C CA . PHE A 1 91 ? -3.084 7.652 3.778 1.00 89.25 91 PHE A CA 1
ATOM 700 C C . PHE A 1 91 ? -3.486 8.112 2.372 1.00 89.25 91 PHE A C 1
ATOM 702 O O . PHE A 1 91 ? -2.905 7.676 1.379 1.00 89.25 91 PHE A O 1
ATOM 709 N N . GLU A 1 92 ? -4.507 8.966 2.276 1.00 87.44 92 GLU A N 1
ATOM 710 C CA . GLU A 1 92 ? -5.029 9.439 0.989 1.00 87.44 92 GLU A CA 1
ATOM 711 C C . GLU A 1 92 ? -3.964 10.224 0.181 1.00 87.44 92 GLU A C 1
ATOM 713 O O . GLU A 1 92 ? -3.438 11.230 0.672 1.00 87.44 92 GLU A O 1
ATOM 718 N N . PRO A 1 93 ? -3.655 9.826 -1.070 1.00 83.44 93 PRO A N 1
ATOM 719 C CA . PRO A 1 93 ? -2.721 10.571 -1.917 1.00 83.44 93 PRO A CA 1
ATOM 720 C C . PRO A 1 93 ? -3.191 12.003 -2.220 1.00 83.44 93 PRO A C 1
ATOM 722 O O . PRO A 1 93 ? -4.394 12.278 -2.270 1.00 83.44 93 PRO A O 1
ATOM 725 N N . ALA A 1 94 ? -2.241 12.913 -2.468 1.00 79.44 94 ALA A N 1
ATOM 726 C CA . ALA A 1 94 ? -2.532 14.299 -2.835 1.00 79.44 94 ALA A CA 1
ATOM 727 C C . ALA A 1 94 ? -3.334 14.409 -4.143 1.00 79.44 94 ALA A C 1
ATOM 729 O O . ALA A 1 94 ? -3.303 13.513 -4.990 1.00 79.44 94 ALA A O 1
ATOM 730 N N . LYS A 1 95 ? -4.033 15.535 -4.350 1.00 79.06 95 LYS A N 1
ATOM 731 C CA . LYS A 1 95 ? -4.826 15.736 -5.577 1.00 79.06 95 LYS A CA 1
ATOM 732 C C . LYS A 1 95 ? -3.961 15.890 -6.820 1.00 79.06 95 LYS A C 1
ATOM 734 O O . LYS A 1 95 ? -4.396 15.539 -7.911 1.00 79.06 95 LYS A O 1
ATOM 739 N N . GLU A 1 96 ? -2.751 16.392 -6.625 1.00 78.81 96 GLU A N 1
ATOM 740 C CA . GLU A 1 96 ? -1.718 16.620 -7.627 1.00 78.81 96 GLU A CA 1
ATOM 741 C C . GLU A 1 96 ? -1.101 15.308 -8.147 1.00 78.81 96 GLU A C 1
ATOM 743 O O . GLU A 1 96 ? -0.341 15.324 -9.116 1.00 78.81 96 GLU A O 1
ATOM 748 N N . GLY A 1 97 ? -1.447 14.179 -7.524 1.00 78.75 97 GLY A N 1
ATOM 749 C CA . GLY A 1 97 ? -0.980 12.843 -7.864 1.00 78.75 97 GLY A CA 1
ATOM 750 C C . GLY A 1 97 ? 0.019 12.295 -6.849 1.00 78.75 97 GLY A C 1
ATOM 751 O O . GLY A 1 97 ? 0.249 12.879 -5.794 1.00 78.75 97 GLY A O 1
ATOM 752 N N . LEU A 1 98 ? 0.598 11.147 -7.184 1.00 80.81 98 LEU A N 1
ATOM 753 C CA . LEU A 1 98 ? 1.493 10.373 -6.323 1.00 80.81 98 LEU A CA 1
ATOM 754 C C . LEU A 1 98 ? 2.873 10.230 -6.980 1.00 80.81 98 LEU A C 1
ATOM 756 O O . LEU A 1 98 ? 2.943 9.873 -8.158 1.00 80.81 98 LEU A O 1
ATOM 760 N N . SER A 1 99 ? 3.966 10.484 -6.250 1.00 78.12 99 SER A N 1
ATOM 761 C CA . SER A 1 99 ? 5.328 10.259 -6.766 1.00 78.12 99 SER A CA 1
ATOM 762 C C . SER A 1 99 ? 5.956 8.952 -6.276 1.00 78.12 99 SER A C 1
ATOM 764 O O . SER A 1 99 ? 6.756 8.372 -7.009 1.00 78.12 99 SER A O 1
ATOM 766 N N . ALA A 1 100 ? 5.556 8.435 -5.111 1.00 81.88 100 ALA A N 1
ATOM 767 C CA . ALA A 1 100 ? 5.787 7.050 -4.680 1.00 81.88 100 ALA A CA 1
ATOM 768 C C . ALA A 1 100 ? 4.783 6.644 -3.589 1.00 81.88 100 ALA A C 1
ATOM 770 O O . ALA A 1 100 ? 4.231 7.506 -2.910 1.00 81.88 100 ALA A O 1
ATOM 771 N N . LEU A 1 101 ? 4.573 5.342 -3.375 1.00 84.25 101 LEU A N 1
ATOM 772 C CA . LEU A 1 101 ? 3.725 4.829 -2.292 1.00 84.25 101 LEU A CA 1
ATOM 773 C C . LEU A 1 101 ? 4.427 3.674 -1.592 1.00 84.25 101 LEU A C 1
ATOM 775 O O . LEU A 1 101 ? 4.643 2.625 -2.194 1.00 84.25 101 LEU A O 1
ATOM 779 N N . ALA A 1 102 ? 4.766 3.866 -0.322 1.00 86.38 102 ALA A N 1
ATOM 780 C CA . ALA A 1 102 ? 5.513 2.882 0.446 1.00 86.38 102 ALA A CA 1
ATOM 781 C C . ALA A 1 102 ? 4.654 2.287 1.560 1.00 86.38 102 ALA A C 1
ATOM 783 O O . ALA A 1 102 ? 4.150 3.001 2.426 1.00 86.38 102 ALA A O 1
ATOM 784 N N . PHE A 1 103 ? 4.528 0.968 1.549 1.00 89.19 103 PHE A N 1
ATOM 785 C CA . PHE A 1 103 ? 4.042 0.171 2.657 1.00 89.19 103 PHE A CA 1
ATOM 786 C C . PHE A 1 103 ? 5.138 0.007 3.704 1.00 89.19 103 PHE A C 1
ATOM 788 O O . PHE A 1 103 ? 6.262 -0.385 3.378 1.00 89.19 103 PHE A O 1
ATOM 795 N N . ILE A 1 104 ? 4.786 0.278 4.956 1.00 87.00 104 ILE A N 1
ATOM 796 C CA . ILE A 1 104 ? 5.626 0.067 6.128 1.00 87.00 104 ILE A CA 1
ATOM 797 C C . ILE A 1 104 ? 4.866 -0.853 7.076 1.00 87.00 104 ILE A C 1
ATOM 799 O O . ILE A 1 104 ? 3.754 -0.538 7.508 1.00 87.00 104 ILE A O 1
ATOM 803 N N . GLU A 1 105 ? 5.462 -1.997 7.392 1.00 88.25 105 GLU A N 1
ATOM 804 C CA . GLU A 1 105 ? 4.919 -2.914 8.390 1.00 88.25 105 GLU A CA 1
ATOM 805 C C . GLU A 1 105 ? 4.989 -2.320 9.787 1.00 88.25 105 GLU A C 1
ATOM 807 O O . GLU A 1 105 ? 5.901 -1.555 10.105 1.00 88.25 105 GLU A O 1
ATOM 812 N N . GLN A 1 106 ? 4.037 -2.712 10.634 1.00 88.56 106 GLN A N 1
ATOM 813 C CA . GLN A 1 106 ? 3.966 -2.258 12.019 1.00 88.56 106 GLN A CA 1
ATOM 814 C C . GLN A 1 106 ? 5.302 -2.439 12.755 1.00 88.56 106 GLN A C 1
ATOM 816 O O . GLN A 1 106 ? 5.779 -1.499 13.395 1.00 88.56 106 GLN A O 1
ATOM 821 N N . ASP A 1 107 ? 5.921 -3.610 12.607 1.00 85.56 107 ASP A N 1
ATOM 822 C CA . ASP A 1 107 ? 7.169 -3.978 13.285 1.00 85.56 107 ASP A CA 1
ATOM 823 C C . ASP A 1 107 ? 8.375 -3.174 12.779 1.00 85.56 107 ASP A C 1
ATOM 825 O O . ASP A 1 107 ? 9.372 -3.021 13.481 1.00 85.56 107 ASP A O 1
ATOM 829 N N . HIS A 1 108 ? 8.261 -2.585 11.587 1.00 83.12 108 HIS A N 1
ATOM 830 C CA . HIS A 1 108 ? 9.293 -1.763 10.963 1.00 83.12 108 HIS A CA 1
ATOM 831 C C . HIS A 1 108 ? 9.027 -0.257 11.079 1.00 83.12 108 HIS A C 1
ATOM 833 O O . HIS A 1 108 ? 9.824 0.546 10.590 1.00 83.12 108 HIS A O 1
ATOM 839 N N . LEU A 1 109 ? 7.958 0.171 11.765 1.00 84.19 109 LEU A N 1
ATOM 840 C CA . LEU A 1 109 ? 7.668 1.597 11.944 1.00 84.19 109 LEU A CA 1
ATOM 841 C C . LEU A 1 109 ? 8.798 2.338 12.667 1.00 84.19 109 LEU A C 1
ATOM 843 O O . LEU A 1 109 ? 9.126 3.457 12.278 1.00 84.19 109 LEU A O 1
ATOM 847 N N . GLY A 1 110 ? 9.440 1.721 13.664 1.00 81.12 110 GLY A N 1
ATOM 848 C CA . GLY A 1 110 ? 10.586 2.321 14.366 1.00 81.12 110 GLY A CA 1
ATOM 849 C C . GLY A 1 110 ? 11.793 2.593 13.457 1.00 81.12 110 GLY A C 1
ATOM 850 O O . GLY A 1 110 ? 12.541 3.546 13.682 1.00 81.12 110 GLY A O 1
ATOM 851 N N . ASP A 1 111 ? 11.922 1.816 12.380 1.00 81.50 111 ASP A N 1
ATOM 852 C CA . ASP A 1 111 ? 12.988 1.924 11.384 1.00 81.50 111 ASP A CA 1
ATOM 853 C C . ASP A 1 111 ? 12.566 2.722 10.144 1.00 81.50 111 ASP A C 1
ATOM 855 O O . ASP A 1 111 ? 13.334 2.819 9.194 1.00 81.50 111 ASP A O 1
ATOM 859 N N . SER A 1 112 ? 11.377 3.329 10.131 1.00 76.88 112 SER A N 1
ATOM 860 C CA . SER A 1 112 ? 10.859 4.081 8.975 1.00 76.88 112 SER A CA 1
ATOM 861 C C . SER A 1 112 ? 11.612 5.384 8.684 1.00 76.88 112 SER A C 1
ATOM 863 O O . SER A 1 112 ? 11.547 5.911 7.575 1.00 76.88 112 SER A O 1
ATOM 865 N N . GLY A 1 113 ? 12.305 5.936 9.686 1.00 78.19 113 GLY A N 1
ATOM 866 C CA . GLY A 1 113 ? 12.901 7.271 9.611 1.00 78.19 113 GLY A CA 1
ATOM 867 C C . GLY A 1 113 ? 11.891 8.422 9.680 1.00 78.19 113 GLY A C 1
ATOM 868 O O . GLY A 1 113 ? 12.280 9.563 9.437 1.00 78.19 113 GLY A O 1
ATOM 869 N N . LEU A 1 114 ? 10.629 8.146 10.030 1.00 79.00 114 LEU A N 1
ATOM 870 C CA . LEU A 1 114 ? 9.627 9.182 10.282 1.00 79.00 114 LEU A CA 1
ATOM 871 C C . LEU A 1 114 ? 10.018 10.069 11.481 1.00 79.00 114 LEU A C 1
ATOM 873 O O . LEU A 1 114 ? 10.629 9.576 12.439 1.00 79.00 114 LEU A O 1
ATOM 877 N N . PRO A 1 115 ? 9.638 11.361 11.473 1.00 81.94 115 PRO A N 1
ATOM 878 C CA . PRO A 1 115 ? 9.689 12.208 12.662 1.00 81.94 115 PRO A CA 1
ATOM 879 C C . PRO A 1 115 ? 8.953 11.565 13.846 1.00 81.94 115 PRO A C 1
ATOM 881 O O . PRO A 1 115 ? 7.978 10.840 13.657 1.00 81.94 115 PRO A O 1
ATOM 884 N N . ALA A 1 116 ? 9.389 11.842 15.079 1.00 82.12 116 ALA A N 1
ATOM 885 C CA . ALA A 1 116 ? 8.838 11.194 16.274 1.00 82.12 116 ALA A CA 1
ATOM 886 C C . ALA A 1 116 ? 7.320 11.411 16.435 1.00 82.12 116 ALA A C 1
ATOM 888 O O . ALA A 1 116 ? 6.597 10.477 16.776 1.00 82.12 116 ALA A O 1
ATOM 889 N N . GLU A 1 117 ? 6.829 12.620 16.151 1.00 79.69 117 GLU A N 1
ATOM 890 C CA . GLU A 1 117 ? 5.396 12.945 16.163 1.00 79.69 117 GLU A CA 1
ATOM 891 C C . GLU A 1 117 ? 4.579 12.113 15.159 1.00 79.69 117 GLU A C 1
ATOM 893 O O . GLU A 1 117 ? 3.533 11.561 15.509 1.00 79.69 117 GLU A O 1
ATOM 898 N N . ASP A 1 118 ? 5.094 11.966 13.939 1.00 82.62 118 ASP A N 1
ATOM 899 C CA . ASP A 1 118 ? 4.481 11.199 12.856 1.00 82.62 118 ASP A CA 1
ATOM 900 C C . ASP A 1 118 ? 4.521 9.697 13.166 1.00 82.62 118 ASP A C 1
ATOM 902 O O . ASP A 1 118 ? 3.539 8.988 12.950 1.00 82.62 118 ASP A O 1
ATOM 906 N N . LEU A 1 119 ? 5.618 9.216 13.761 1.00 84.81 119 LEU A N 1
ATOM 907 C CA . LEU A 1 119 ? 5.765 7.834 14.206 1.00 84.81 119 LEU A CA 1
ATOM 908 C C . LEU A 1 119 ? 4.726 7.462 15.271 1.00 84.81 119 LEU A C 1
ATOM 910 O O . LEU A 1 119 ? 4.044 6.447 15.123 1.00 84.81 119 LEU A O 1
ATOM 914 N N . ILE A 1 120 ? 4.574 8.282 16.318 1.00 85.81 120 ILE A N 1
ATOM 915 C CA . ILE A 1 120 ? 3.577 8.057 17.379 1.00 85.81 120 ILE A CA 1
ATOM 916 C C . ILE A 1 120 ? 2.170 8.027 16.775 1.00 85.81 120 ILE A C 1
ATOM 918 O O . ILE A 1 120 ? 1.362 7.149 17.096 1.00 85.81 120 ILE A O 1
ATOM 922 N N . HIS A 1 121 ? 1.879 8.955 15.860 1.00 86.00 121 HIS A N 1
ATOM 923 C CA . HIS A 1 121 ? 0.595 8.991 15.175 1.00 86.00 121 HIS A CA 1
ATOM 924 C C . HIS A 1 121 ? 0.345 7.713 14.360 1.00 86.00 121 HIS A C 1
ATOM 926 O O . HIS A 1 121 ? -0.682 7.056 14.550 1.00 86.00 121 HIS A O 1
ATOM 932 N N . CYS A 1 122 ? 1.298 7.303 13.522 1.00 87.88 122 CYS A N 1
ATOM 933 C CA . CYS A 1 122 ? 1.242 6.068 12.741 1.00 87.88 122 CYS A CA 1
ATOM 934 C C . CYS A 1 122 ? 1.034 4.822 13.608 1.00 87.88 122 CYS A C 1
ATOM 936 O O . CYS A 1 122 ? 0.162 4.005 13.307 1.00 87.88 122 CYS A O 1
ATOM 938 N N . GLN A 1 123 ? 1.787 4.691 14.703 1.00 90.19 123 GLN A N 1
ATOM 939 C CA . GLN A 1 123 ? 1.642 3.580 15.646 1.00 90.19 123 GLN A CA 1
ATOM 940 C C . GLN A 1 123 ? 0.229 3.532 16.237 1.00 90.19 123 GLN A C 1
ATOM 942 O O . GLN A 1 123 ? -0.376 2.460 16.291 1.00 90.19 123 GLN A O 1
ATOM 947 N N . SER A 1 124 ? -0.337 4.688 16.604 1.00 89.62 124 SER A N 1
ATOM 948 C CA . SER A 1 124 ? -1.706 4.754 17.127 1.00 89.62 124 SER A CA 1
ATOM 949 C C . SER A 1 124 ? -2.752 4.290 16.104 1.00 89.62 124 SER A C 1
ATOM 951 O O . SER A 1 124 ? -3.652 3.530 16.453 1.00 89.62 124 SER A O 1
ATOM 953 N N . LEU A 1 125 ? -2.602 4.667 14.828 1.00 91.12 125 LEU A N 1
ATOM 954 C CA . LEU A 1 125 ? -3.531 4.294 13.754 1.00 91.12 125 LEU A CA 1
ATOM 955 C C . LEU A 1 125 ? -3.484 2.796 13.437 1.00 91.12 125 LEU A C 1
ATOM 957 O O . LEU A 1 125 ? -4.511 2.169 13.170 1.00 91.12 125 LEU A O 1
ATOM 961 N N . VAL A 1 126 ? -2.291 2.200 13.464 1.00 90.31 126 VAL A N 1
ATOM 962 C CA . VAL A 1 126 ? -2.117 0.762 13.207 1.00 90.31 126 VAL A CA 1
ATOM 963 C C . VAL A 1 126 ? -2.620 -0.079 14.382 1.00 90.31 126 VAL A C 1
ATOM 965 O O . VAL A 1 126 ? -3.100 -1.190 14.169 1.00 90.31 126 VAL A O 1
ATOM 968 N N . ALA A 1 127 ? -2.572 0.447 15.607 1.00 89.50 127 ALA A N 1
ATOM 969 C CA . ALA A 1 127 ? -3.095 -0.222 16.797 1.00 89.50 127 ALA A CA 1
ATOM 970 C C . ALA A 1 127 ? -4.607 -0.013 17.018 1.00 89.50 127 ALA A C 1
ATOM 972 O O . ALA A 1 127 ? -5.221 -0.778 17.759 1.00 89.50 127 ALA A O 1
ATOM 973 N N . GLU A 1 128 ? -5.217 0.994 16.384 1.00 88.62 128 GLU A N 1
ATOM 974 C CA . GLU A 1 128 ? -6.609 1.399 16.619 1.00 88.62 128 GLU A CA 1
ATOM 975 C C . GLU A 1 128 ? -7.595 0.223 16.463 1.00 88.62 128 GLU A C 1
ATOM 977 O O . GLU A 1 128 ? -7.583 -0.451 15.434 1.00 88.62 128 GLU A O 1
ATOM 982 N N . PRO A 1 129 ? -8.466 -0.076 17.435 1.00 89.25 129 PRO A N 1
ATOM 983 C CA . PRO A 1 129 ? -9.514 -1.066 17.225 1.00 89.25 129 PRO A CA 1
ATOM 984 C C . PRO A 1 129 ? -10.484 -0.556 16.153 1.00 89.25 129 PRO A C 1
ATOM 986 O O . PRO A 1 129 ? -10.979 0.567 16.238 1.00 89.25 129 PRO A O 1
ATOM 989 N N . LEU A 1 130 ? -10.745 -1.372 15.133 1.00 89.56 130 LEU A N 1
ATOM 990 C CA . LEU A 1 130 ? -11.663 -1.010 14.056 1.00 89.56 130 LEU A CA 1
ATOM 991 C C . LEU A 1 130 ? -13.050 -1.590 14.355 1.00 89.56 130 LEU A C 1
ATOM 993 O O . LEU A 1 130 ? -13.172 -2.725 14.813 1.00 89.56 130 LEU A O 1
ATOM 997 N N . GLY A 1 131 ? -14.090 -0.788 14.126 1.00 92.06 131 GLY A N 1
ATOM 998 C CA . GLY A 1 131 ? -15.481 -1.210 14.274 1.00 92.06 131 GLY A CA 1
ATOM 999 C C . GLY A 1 131 ? -16.007 -1.931 13.031 1.00 92.06 131 GLY A C 1
ATOM 1000 O O . GLY A 1 131 ? -15.328 -2.750 12.413 1.00 92.06 131 GLY A O 1
ATOM 1001 N N . GLY A 1 132 ? -17.239 -1.606 12.645 1.00 95.69 132 GLY A N 1
ATOM 1002 C CA . GLY A 1 132 ? -17.835 -2.083 11.401 1.00 95.69 132 GLY A CA 1
ATOM 1003 C C . GLY A 1 132 ? -17.391 -1.272 10.182 1.00 95.69 132 GLY A C 1
ATOM 1004 O O . GLY A 1 132 ? -17.083 -0.083 10.258 1.00 95.69 132 GLY A O 1
ATOM 1005 N N . CYS A 1 133 ? -17.412 -1.922 9.028 1.00 96.94 133 CYS A N 1
ATOM 1006 C CA . CYS A 1 133 ? -17.260 -1.307 7.726 1.00 96.94 133 CYS A CA 1
ATOM 1007 C C . CYS A 1 133 ? -18.389 -0.304 7.503 1.00 96.94 133 CYS A C 1
ATOM 1009 O O . CYS A 1 133 ? -19.566 -0.654 7.577 1.00 96.94 133 CYS A O 1
ATOM 1011 N N . GLN A 1 134 ? -18.039 0.921 7.124 1.00 96.44 134 GLN A N 1
ATOM 1012 C CA . GLN A 1 134 ? -19.006 1.995 6.889 1.00 96.44 134 GLN A CA 1
ATOM 1013 C C . GLN A 1 134 ? -19.908 1.767 5.662 1.00 96.44 134 GLN A C 1
ATOM 1015 O O . GLN A 1 134 ? -20.867 2.508 5.471 1.00 96.44 134 GLN A O 1
ATOM 1020 N N . LYS A 1 135 ? -19.619 0.761 4.822 1.00 96.88 135 LYS A N 1
ATOM 1021 C CA . LYS A 1 135 ? -20.429 0.405 3.643 1.00 96.88 135 LYS A CA 1
ATOM 1022 C C . LYS A 1 135 ? -21.407 -0.740 3.897 1.00 96.88 135 LYS A C 1
ATOM 1024 O O . LYS A 1 135 ? -22.530 -0.676 3.418 1.00 96.88 135 LYS A O 1
ATOM 1029 N N . CYS A 1 136 ? -20.992 -1.777 4.625 1.00 97.19 136 CYS A N 1
ATOM 1030 C CA . CYS A 1 136 ? -21.785 -3.005 4.772 1.00 97.19 136 CYS A CA 1
ATOM 1031 C C . CYS A 1 136 ? -21.905 -3.537 6.207 1.00 97.19 136 CYS A C 1
ATOM 1033 O O . CYS A 1 136 ? -22.492 -4.596 6.408 1.00 97.19 136 CYS A O 1
ATOM 1035 N N . GLY A 1 137 ? -21.321 -2.864 7.201 1.00 95.31 137 GLY A N 1
ATOM 1036 C CA . GLY A 1 137 ? -21.379 -3.264 8.611 1.00 95.31 137 GLY A CA 1
ATOM 1037 C C . GLY A 1 137 ? -20.491 -4.451 9.011 1.00 95.31 137 GLY A C 1
ATOM 1038 O O . GLY A 1 137 ? -20.281 -4.654 10.202 1.00 95.31 137 GLY A O 1
ATOM 1039 N N . GLN A 1 138 ? -19.923 -5.200 8.057 1.00 95.88 138 GLN A N 1
ATOM 1040 C CA . GLN A 1 138 ? -18.962 -6.286 8.330 1.00 95.88 138 GLN A CA 1
ATOM 1041 C C . GLN A 1 138 ? -17.719 -5.778 9.077 1.00 95.88 138 GLN A C 1
ATOM 1043 O O . GLN A 1 138 ? -17.390 -4.606 8.917 1.00 95.88 138 GLN A O 1
ATOM 1048 N N . PRO A 1 139 ? -16.982 -6.614 9.831 1.00 95.44 139 PRO A N 1
ATOM 1049 C CA . PRO A 1 139 ? -15.782 -6.177 10.546 1.00 95.44 139 PRO A CA 1
ATOM 1050 C C . PRO A 1 139 ? -14.798 -5.413 9.649 1.00 95.44 139 PRO A C 1
ATOM 1052 O O . PRO A 1 139 ? -14.454 -5.863 8.550 1.00 95.44 139 PRO A O 1
ATOM 1055 N N . ALA A 1 140 ? -14.371 -4.232 10.098 1.00 95.19 140 ALA A N 1
ATOM 1056 C CA . ALA A 1 140 ? -13.406 -3.426 9.368 1.00 95.19 140 ALA A CA 1
ATOM 1057 C C . ALA A 1 140 ? -11.975 -3.930 9.610 1.00 95.19 140 ALA A C 1
ATOM 1059 O O . ALA A 1 140 ? -11.576 -4.205 10.738 1.00 95.19 140 ALA A O 1
ATOM 1060 N N . MET A 1 141 ? -11.200 -4.001 8.531 1.00 94.12 141 MET A N 1
ATOM 1061 C CA . MET A 1 141 ? -9.782 -4.381 8.515 1.00 94.12 141 MET A CA 1
ATOM 1062 C C . MET A 1 141 ? -8.902 -3.266 7.953 1.00 94.12 141 MET A C 1
ATOM 1064 O O . MET A 1 141 ? -7.717 -3.185 8.273 1.00 94.12 141 MET A O 1
ATOM 1068 N N . HIS A 1 142 ? -9.473 -2.384 7.137 1.00 95.25 142 HIS A N 1
ATOM 1069 C CA . HIS A 1 142 ? -8.768 -1.273 6.526 1.00 95.25 142 HIS A CA 1
ATOM 1070 C C . HIS A 1 142 ? -9.227 0.054 7.108 1.00 95.25 142 HIS A C 1
ATOM 1072 O O . HIS A 1 142 ? -10.414 0.270 7.366 1.00 95.25 142 HIS A O 1
ATOM 1078 N N . LEU A 1 143 ? -8.258 0.946 7.271 1.00 94.19 143 LEU A N 1
ATOM 1079 C CA . LEU A 1 143 ? -8.453 2.323 7.684 1.00 94.19 143 LEU A CA 1
ATOM 1080 C C . LEU A 1 143 ? -7.929 3.223 6.570 1.00 94.19 143 LEU A C 1
ATOM 1082 O O . LEU A 1 143 ? -6.759 3.142 6.214 1.00 94.19 143 LEU A O 1
ATOM 1086 N N . LEU A 1 144 ? -8.779 4.091 6.038 1.00 93.19 144 LEU A N 1
ATOM 1087 C CA . LEU A 1 144 ? -8.356 5.173 5.159 1.00 93.19 144 LEU A CA 1
ATOM 1088 C C . LEU A 1 144 ? -8.322 6.469 5.968 1.00 93.19 144 LEU A C 1
ATOM 1090 O O . LEU A 1 144 ? -9.339 6.897 6.518 1.00 93.19 144 LEU A O 1
ATOM 1094 N N . VAL A 1 145 ? -7.153 7.097 6.036 1.00 90.69 145 VAL A N 1
ATOM 1095 C CA . VAL A 1 145 ? -6.966 8.394 6.684 1.00 90.69 145 VAL A CA 1
ATOM 1096 C C . VAL A 1 145 ? -7.015 9.475 5.613 1.00 90.69 145 VAL A C 1
ATOM 1098 O O . VAL A 1 145 ? -6.169 9.524 4.717 1.00 90.69 145 VAL A O 1
ATOM 1101 N N . LYS A 1 146 ? -8.031 10.335 5.694 1.00 86.88 146 LYS A N 1
ATOM 1102 C CA . LYS A 1 146 ? -8.265 11.380 4.700 1.00 86.88 146 LYS A CA 1
ATOM 1103 C C . LYS A 1 146 ? -7.308 12.536 4.868 1.00 86.88 146 LYS A C 1
ATOM 1105 O O . LYS A 1 146 ? -7.040 13.007 5.983 1.00 86.88 146 LYS A O 1
ATOM 1110 N N . ARG A 1 147 ? -6.866 13.062 3.735 1.00 79.56 147 ARG A N 1
ATOM 1111 C CA . ARG A 1 147 ? -6.063 14.276 3.714 1.00 79.56 147 ARG A CA 1
ATOM 1112 C C . ARG A 1 147 ? -6.969 15.479 3.982 1.00 79.56 147 ARG A C 1
ATOM 1114 O O . ARG A 1 147 ? -8.028 15.636 3.383 1.00 79.56 147 ARG A O 1
ATOM 1121 N N . SER A 1 148 ? -6.569 16.332 4.915 1.00 70.56 148 SER A N 1
ATOM 1122 C CA . SER A 1 148 ? -7.148 17.665 5.089 1.00 70.56 148 SER A CA 1
ATOM 1123 C C . SER A 1 148 ? -6.609 18.598 4.005 1.00 70.56 148 SER A C 1
ATOM 1125 O O . SER A 1 148 ? -5.517 18.393 3.482 1.00 70.56 148 SER A O 1
ATOM 1127 N N . SER A 1 149 ? -7.354 19.646 3.671 1.00 54.78 149 SER A N 1
ATOM 1128 C CA . SER A 1 149 ? -7.001 20.614 2.624 1.00 54.78 149 SER A CA 1
ATOM 1129 C C . SER A 1 149 ? -5.844 21.559 2.998 1.00 54.78 149 SER A C 1
ATOM 1131 O O . SER A 1 149 ? -5.780 22.676 2.489 1.00 54.78 149 SER A O 1
ATOM 1133 N N . THR A 1 150 ? -4.969 21.174 3.928 1.00 51.97 150 THR A N 1
ATOM 1134 C CA . THR A 1 150 ? -3.894 22.031 4.440 1.00 51.97 150 THR A CA 1
ATOM 1135 C C . THR A 1 150 ? -2.692 22.070 3.492 1.00 51.97 150 THR A C 1
ATOM 1137 O O . THR A 1 150 ? -2.414 21.126 2.755 1.00 51.97 150 THR A O 1
ATOM 1140 N N . SER A 1 151 ? -1.981 23.200 3.493 1.00 48.22 151 SER A N 1
ATOM 1141 C CA . SER A 1 151 ? -0.926 23.545 2.529 1.00 48.22 151 SER A CA 1
ATOM 1142 C C . SER A 1 151 ? 0.474 23.015 2.871 1.00 48.22 151 SER A C 1
ATOM 1144 O O . SER A 1 151 ? 1.416 23.271 2.121 1.00 48.22 151 SER A O 1
ATOM 1146 N N . GLU A 1 152 ? 0.656 22.304 3.989 1.00 53.94 152 GLU A N 1
ATOM 1147 C CA . GLU A 1 152 ? 1.975 21.804 4.405 1.00 53.94 152 GLU A CA 1
ATOM 1148 C C . GLU A 1 152 ? 2.295 20.454 3.753 1.00 53.94 152 GLU A C 1
ATOM 1150 O O . GLU A 1 152 ? 1.902 19.395 4.230 1.00 53.94 152 GLU A O 1
ATOM 1155 N N . LYS A 1 153 ? 3.036 20.478 2.642 1.00 53.66 153 LYS A N 1
ATOM 1156 C CA . LYS A 1 153 ? 3.511 19.255 1.980 1.00 53.66 153 LYS A CA 1
ATOM 1157 C C . LYS A 1 153 ? 4.413 18.431 2.910 1.00 53.66 153 LYS A C 1
ATOM 1159 O O . LYS A 1 153 ? 5.276 18.981 3.588 1.00 53.66 153 LYS A O 1
ATOM 1164 N N . GLY A 1 154 ? 4.238 17.110 2.893 1.00 54.00 154 GLY A N 1
ATOM 1165 C CA . GLY A 1 154 ? 5.182 16.160 3.490 1.00 54.00 154 GLY A CA 1
ATOM 1166 C C . GLY A 1 154 ? 5.058 15.903 4.996 1.00 54.00 154 GLY A C 1
ATOM 1167 O O . GLY A 1 154 ? 5.850 15.123 5.511 1.00 54.00 154 GLY A O 1
ATOM 1168 N N . LYS A 1 155 ? 4.085 16.495 5.704 1.00 59.22 155 LYS A N 1
ATOM 1169 C CA . LYS A 1 155 ? 3.798 16.139 7.108 1.00 59.22 155 LYS A CA 1
ATOM 1170 C C . LYS A 1 155 ? 2.539 15.293 7.225 1.00 59.22 155 LYS A C 1
ATOM 1172 O O . LYS A 1 155 ? 1.507 15.645 6.640 1.00 59.22 155 LYS A O 1
ATOM 1177 N N . LEU A 1 156 ? 2.565 14.255 8.069 1.00 61.72 156 LEU A N 1
ATOM 1178 C CA . LEU A 1 156 ? 1.347 13.486 8.355 1.00 61.72 156 LEU A CA 1
ATOM 1179 C C . LEU A 1 156 ? 0.299 14.307 9.129 1.00 61.72 156 LEU A C 1
ATOM 1181 O O . LEU A 1 156 ? -0.883 13.971 9.135 1.00 61.72 156 LEU A O 1
ATOM 1185 N N . VAL A 1 157 ? 0.695 15.453 9.691 1.00 50.66 157 VAL A N 1
ATOM 1186 C CA . VAL A 1 157 ? -0.203 16.475 10.263 1.00 50.66 157 VAL A CA 1
ATOM 1187 C C . VAL A 1 157 ? -1.296 16.920 9.275 1.00 50.66 157 VAL A C 1
ATOM 1189 O O . VAL A 1 157 ? -2.366 17.363 9.700 1.00 50.66 157 VAL A O 1
ATOM 1192 N N . THR A 1 158 ? -1.081 16.748 7.965 1.00 56.81 158 THR A N 1
ATOM 1193 C CA . THR A 1 158 ? -2.098 17.008 6.938 1.00 56.81 158 THR A CA 1
ATOM 1194 C C . THR A 1 158 ? -3.256 16.014 6.940 1.00 56.81 158 THR A C 1
ATOM 1196 O O . THR A 1 158 ? -4.278 16.311 6.334 1.00 56.81 158 THR A O 1
ATOM 1199 N N . PHE A 1 159 ? -3.201 14.890 7.650 1.00 61.19 159 PHE A N 1
ATOM 1200 C CA . PHE A 1 159 ? -4.247 13.861 7.638 1.00 61.19 159 PHE A CA 1
ATOM 1201 C C . PHE A 1 159 ? -5.280 14.022 8.760 1.00 61.19 159 PHE A C 1
ATOM 1203 O O . PHE A 1 159 ? -5.524 13.132 9.571 1.00 61.19 159 PHE A O 1
ATOM 1210 N N . ARG A 1 160 ? -5.916 15.198 8.799 1.00 65.69 160 ARG A N 1
ATOM 1211 C CA . ARG A 1 160 ? -7.033 15.523 9.708 1.00 65.69 160 ARG A CA 1
ATOM 1212 C C . ARG A 1 160 ? -8.402 15.508 9.020 1.00 65.69 160 ARG A C 1
ATOM 1214 O O . ARG A 1 160 ? -9.384 15.932 9.618 1.00 65.69 160 ARG A O 1
ATOM 1221 N N . GLY A 1 161 ? -8.484 15.038 7.771 1.00 66.50 161 GLY A N 1
ATOM 1222 C CA . GLY A 1 161 ? -9.715 15.037 6.967 1.00 66.50 161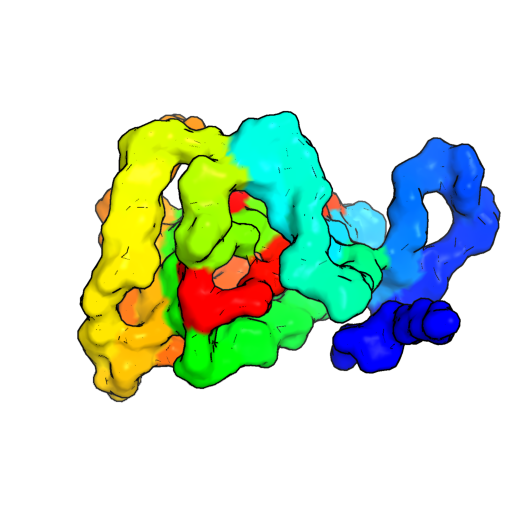 GLY A CA 1
ATOM 1223 C C . GLY A 1 161 ? -10.770 14.014 7.411 1.00 66.50 161 GLY A C 1
ATOM 1224 O O . GLY A 1 161 ? -11.818 13.900 6.780 1.00 66.50 161 GLY A O 1
ATOM 1225 N N . GLY A 1 162 ? -10.486 13.252 8.470 1.00 83.69 162 GLY A N 1
ATOM 1226 C CA . GLY A 1 162 ? -11.327 12.179 8.988 1.00 83.69 162 GLY A CA 1
ATOM 1227 C C . GLY A 1 162 ? -10.777 10.785 8.686 1.00 83.69 162 GLY A C 1
ATOM 1228 O O . GLY A 1 162 ? -9.750 10.621 8.026 1.00 83.69 162 GLY A O 1
ATOM 1229 N N . LYS A 1 163 ? -11.477 9.777 9.207 1.00 91.06 163 LYS A N 1
ATOM 1230 C CA . LYS A 1 163 ? -11.142 8.357 9.082 1.00 91.06 163 LYS A CA 1
ATOM 1231 C C . LYS A 1 163 ? -12.315 7.604 8.472 1.00 91.06 163 LYS A C 1
ATOM 1233 O O . LYS A 1 163 ? -13.462 7.836 8.858 1.00 91.06 163 LYS A O 1
ATOM 1238 N N . GLU A 1 164 ? -12.021 6.704 7.545 1.00 94.00 164 GLU A N 1
ATOM 1239 C CA . GLU A 1 164 ? -12.994 5.767 6.991 1.00 94.00 164 GLU A CA 1
ATOM 1240 C C . GLU A 1 164 ? -12.577 4.326 7.274 1.00 94.00 164 GLU A C 1
ATOM 1242 O O . GLU A 1 164 ? -11.399 3.980 7.193 1.00 94.00 164 GLU A O 1
ATOM 1247 N N . TYR A 1 165 ? -13.557 3.487 7.601 1.00 94.94 165 TYR A N 1
ATOM 1248 C CA . TYR A 1 165 ? -13.342 2.114 8.055 1.00 94.94 165 TYR A CA 1
ATOM 1249 C C . TYR A 1 165 ? -13.991 1.136 7.083 1.00 94.94 165 TYR A C 1
ATOM 1251 O O . TYR A 1 165 ? -15.191 1.231 6.799 1.00 94.94 165 TYR A O 1
ATOM 1259 N N . TYR A 1 166 ? -13.220 0.167 6.595 1.00 96.50 166 TYR A N 1
ATOM 1260 C CA . TYR A 1 166 ? -13.677 -0.761 5.565 1.00 96.50 166 TYR A CA 1
ATOM 1261 C C . TYR A 1 166 ? -13.321 -2.212 5.870 1.00 96.50 166 TYR A C 1
ATOM 1263 O O . TYR A 1 166 ? -12.261 -2.502 6.419 1.00 96.50 166 TYR A O 1
ATOM 1271 N N . CYS A 1 167 ? -14.200 -3.138 5.481 1.00 95.62 167 CYS A N 1
ATOM 1272 C CA . CYS A 1 167 ? -13.859 -4.558 5.393 1.00 95.62 167 CYS A CA 1
ATOM 1273 C C . CYS A 1 167 ? -12.860 -4.790 4.235 1.00 95.62 167 CYS A C 1
ATOM 1275 O O . CYS A 1 167 ? -12.673 -3.875 3.425 1.00 95.62 167 CYS A O 1
ATOM 1277 N N . PRO A 1 168 ? -12.252 -5.986 4.111 1.00 95.06 168 PRO A N 1
ATOM 1278 C CA . PRO A 1 168 ? -11.248 -6.258 3.079 1.00 95.06 168 PRO A CA 1
ATOM 1279 C C . PRO A 1 168 ? -11.684 -5.890 1.655 1.00 95.06 168 PRO A C 1
ATOM 1281 O O . PRO A 1 168 ? -10.994 -5.143 0.968 1.00 95.06 168 PRO A O 1
ATOM 1284 N N . ALA A 1 169 ? -12.885 -6.313 1.246 1.00 95.75 169 ALA A N 1
ATOM 1285 C CA . ALA A 1 169 ? -13.406 -6.044 -0.096 1.00 95.75 169 ALA A CA 1
ATOM 1286 C C . ALA A 1 169 ? -13.570 -4.538 -0.380 1.00 95.75 169 ALA A C 1
ATOM 1288 O O . ALA A 1 169 ? -12.979 -4.014 -1.321 1.00 95.75 169 ALA A O 1
ATOM 1289 N N . HIS A 1 170 ? -14.317 -3.818 0.465 1.00 96.75 170 HIS A N 1
ATOM 1290 C CA . HIS A 1 170 ? -14.571 -2.388 0.248 1.00 96.75 170 HIS A CA 1
ATOM 1291 C C . HIS A 1 170 ? -13.322 -1.521 0.450 1.00 96.75 170 HIS A C 1
ATOM 1293 O O . HIS A 1 170 ? -13.209 -0.456 -0.152 1.00 96.75 170 HIS A O 1
ATOM 1299 N N . GLY A 1 171 ? -12.391 -1.937 1.313 1.00 95.00 171 GLY A N 1
ATOM 1300 C CA . GLY A 1 171 ? -11.155 -1.191 1.533 1.00 95.00 171 GLY A CA 1
ATOM 1301 C C . GLY A 1 171 ? -10.189 -1.349 0.365 1.00 95.00 171 GLY A C 1
ATOM 1302 O O . GLY A 1 171 ? -9.607 -0.352 -0.061 1.00 95.00 171 GLY A O 1
ATOM 1303 N N . ALA A 1 172 ? -10.085 -2.557 -0.200 1.00 95.12 172 ALA A N 1
ATOM 1304 C CA . ALA A 1 172 ? -9.359 -2.791 -1.443 1.00 95.12 172 ALA A CA 1
ATOM 1305 C C . ALA A 1 172 ? -9.965 -1.973 -2.590 1.00 95.12 172 ALA A C 1
ATOM 1307 O O . ALA A 1 172 ? -9.254 -1.183 -3.205 1.00 95.12 172 ALA A O 1
ATOM 1308 N N . GLU A 1 173 ? -11.281 -2.065 -2.811 1.00 96.06 173 GLU A N 1
ATOM 1309 C CA . GLU A 1 173 ? -11.989 -1.278 -3.831 1.00 96.06 173 GLU A CA 1
ATOM 1310 C C . GLU A 1 173 ? -11.713 0.226 -3.676 1.00 96.06 173 GLU A C 1
ATOM 1312 O O . GLU A 1 173 ? -11.341 0.906 -4.637 1.00 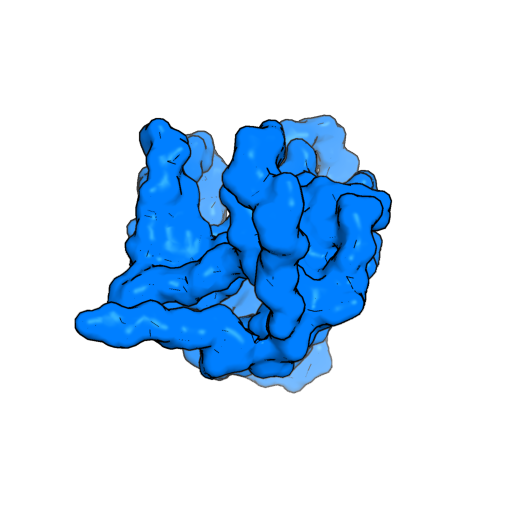96.06 173 GLU A O 1
ATOM 1317 N N . ARG A 1 174 ? -11.828 0.751 -2.448 1.00 95.12 174 ARG A N 1
ATOM 1318 C CA . ARG A 1 174 ? -11.612 2.173 -2.170 1.00 95.12 174 ARG A CA 1
ATOM 1319 C C . ARG A 1 174 ? -10.175 2.605 -2.451 1.00 95.12 174 ARG A C 1
ATOM 1321 O O . ARG A 1 174 ? -9.977 3.652 -3.070 1.00 95.12 174 ARG A O 1
ATOM 1328 N N . LEU A 1 175 ? -9.187 1.837 -1.991 1.00 92.12 175 LEU A N 1
ATOM 1329 C CA . LEU A 1 175 ? -7.775 2.166 -2.184 1.00 92.12 175 LEU A CA 1
ATOM 1330 C C . LEU A 1 175 ? -7.373 2.054 -3.657 1.00 92.12 175 LEU A C 1
ATOM 1332 O O . LEU A 1 175 ? -6.731 2.960 -4.176 1.00 92.12 175 LEU A O 1
ATOM 1336 N N . LEU A 1 176 ? -7.792 0.995 -4.349 1.00 93.31 176 LEU A N 1
ATOM 1337 C CA . LEU A 1 176 ? -7.522 0.815 -5.776 1.00 93.31 176 LEU A CA 1
ATOM 1338 C C . LEU A 1 176 ? -8.182 1.912 -6.617 1.00 93.31 176 LEU A C 1
ATOM 1340 O O . LEU A 1 176 ? -7.556 2.422 -7.542 1.00 93.31 176 LEU A O 1
ATOM 1344 N N . GLY A 1 177 ? -9.407 2.325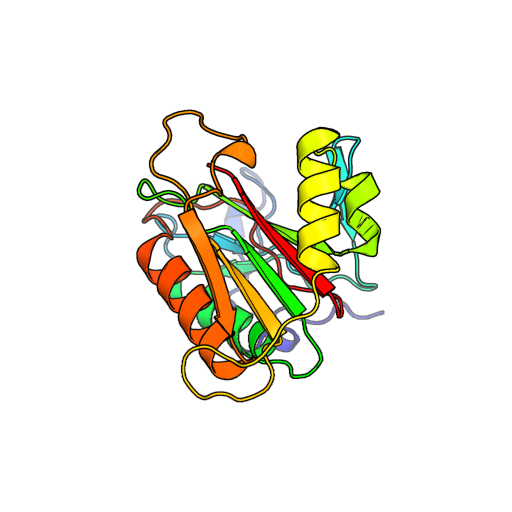 -6.274 1.00 93.38 177 GLY A N 1
ATOM 1345 C CA . GLY A 1 177 ? -10.075 3.465 -6.903 1.00 93.38 177 GLY A CA 1
ATOM 1346 C C . GLY A 1 177 ? -9.289 4.766 -6.729 1.00 93.38 177 GLY A C 1
ATOM 1347 O O . GLY A 1 177 ? -9.026 5.458 -7.709 1.00 93.38 177 GLY A O 1
ATOM 1348 N N . LEU A 1 178 ? -8.823 5.051 -5.507 1.00 90.38 178 LEU A N 1
ATOM 1349 C CA . LEU A 1 178 ? -7.960 6.207 -5.245 1.00 90.38 178 LEU A CA 1
ATOM 1350 C C . LEU A 1 178 ? -6.657 6.140 -6.043 1.00 90.38 178 LEU A C 1
ATOM 1352 O O . LEU A 1 178 ? -6.261 7.131 -6.641 1.00 90.38 178 LEU A O 1
ATOM 1356 N N . LEU A 1 179 ? -5.988 4.989 -6.089 1.00 89.56 179 LEU A N 1
ATOM 1357 C CA . LEU A 1 179 ? -4.763 4.850 -6.875 1.00 89.56 179 LEU A CA 1
ATOM 1358 C C . LEU A 1 179 ? -5.035 5.040 -8.368 1.00 89.56 179 LEU A C 1
ATOM 1360 O O . LEU A 1 179 ? -4.293 5.764 -9.022 1.00 89.56 179 LEU A O 1
ATOM 1364 N N . ARG A 1 180 ? -6.130 4.494 -8.901 1.00 90.25 180 ARG A N 1
ATOM 1365 C CA . ARG A 1 180 ? -6.522 4.700 -10.302 1.00 90.25 180 ARG A CA 1
ATOM 1366 C C . ARG A 1 180 ? -6.720 6.181 -10.642 1.00 90.25 180 ARG A C 1
ATOM 1368 O O . ARG A 1 180 ? -6.326 6.611 -11.719 1.00 90.25 180 ARG A O 1
ATOM 1375 N N . GLU A 1 181 ? -7.292 6.960 -9.726 1.00 88.94 181 GLU A N 1
ATOM 1376 C CA . GLU A 1 181 ? -7.499 8.406 -9.897 1.00 88.94 181 GLU A CA 1
ATOM 1377 C C . GLU A 1 181 ? -6.218 9.239 -9.721 1.00 88.94 181 GLU A C 1
ATOM 1379 O O . GLU A 1 181 ? -6.116 10.338 -10.268 1.00 88.94 181 GLU A O 1
ATOM 1384 N N . ARG A 1 182 ? -5.265 8.764 -8.908 1.00 86.50 182 ARG A N 1
ATOM 1385 C CA . ARG A 1 182 ? -4.115 9.555 -8.426 1.00 86.50 182 ARG A CA 1
ATOM 1386 C C . ARG A 1 182 ? -2.779 9.165 -9.043 1.00 86.50 182 ARG A C 1
ATOM 1388 O O . ARG A 1 182 ? -1.819 9.928 -8.924 1.00 86.50 182 ARG A O 1
ATOM 1395 N N . LEU A 1 183 ? -2.687 7.996 -9.670 1.00 85.31 183 LEU A N 1
ATOM 1396 C CA . LEU A 1 183 ? -1.487 7.590 -10.387 1.00 85.31 183 LEU A CA 1
ATOM 1397 C C . LEU A 1 183 ? -1.292 8.519 -11.596 1.00 85.31 183 LEU A C 1
ATOM 1399 O O . LEU A 1 183 ? -2.176 8.619 -12.449 1.00 85.31 183 LEU A O 1
ATOM 1403 N N . PRO A 1 184 ? -0.167 9.244 -11.669 1.00 73.25 184 PRO A N 1
ATOM 1404 C CA . PRO A 1 184 ? 0.060 10.194 -12.741 1.00 73.25 184 PRO A CA 1
ATOM 1405 C C . PRO A 1 184 ? 0.411 9.490 -14.059 1.00 73.25 184 PRO A C 1
ATOM 1407 O O . PRO A 1 184 ? 0.943 8.383 -14.076 1.00 73.25 184 PRO A O 1
ATOM 1410 N N . GLN A 1 185 ? 0.220 10.198 -15.173 1.00 71.62 185 GLN A N 1
ATOM 1411 C CA . GLN A 1 185 ? 0.717 9.810 -16.504 1.00 71.62 185 GLN A CA 1
ATOM 1412 C C . GLN A 1 185 ? 2.216 10.148 -16.658 1.00 71.62 185 GLN A C 1
ATOM 1414 O O . GLN A 1 185 ? 2.633 10.780 -17.626 1.00 71.62 185 GLN A O 1
ATOM 1419 N N . ARG A 1 186 ? 3.010 9.843 -15.625 1.00 69.06 186 ARG A N 1
ATOM 1420 C CA . ARG A 1 186 ? 4.471 10.007 -15.579 1.00 69.06 186 ARG A CA 1
ATOM 1421 C C . ARG A 1 186 ? 5.068 8.848 -14.780 1.00 69.06 186 ARG A C 1
ATOM 1423 O O . ARG A 1 186 ? 4.350 8.280 -13.955 1.00 69.06 186 ARG A O 1
ATOM 1430 N N . PRO A 1 187 ? 6.365 8.534 -14.930 1.00 67.75 187 PRO A N 1
ATOM 1431 C CA . PRO A 1 187 ? 6.986 7.494 -14.127 1.00 67.75 187 PRO A CA 1
ATOM 1432 C C . PRO A 1 187 ? 6.836 7.754 -12.625 1.00 67.75 187 PRO A C 1
ATOM 1434 O O . PRO A 1 187 ? 7.188 8.829 -12.133 1.00 67.75 187 PRO A O 1
ATOM 1437 N N . VAL A 1 188 ? 6.304 6.765 -11.908 1.00 71.25 188 VAL A N 1
ATOM 1438 C CA . VAL A 1 188 ? 6.144 6.790 -10.447 1.00 71.25 188 VAL A CA 1
ATOM 1439 C C . VAL A 1 188 ? 7.261 5.962 -9.828 1.00 71.25 188 VAL A C 1
ATOM 1441 O O . VAL A 1 188 ? 7.612 4.886 -10.322 1.00 71.25 188 VAL A O 1
ATOM 1444 N N . GLY A 1 189 ? 7.826 6.476 -8.738 1.00 65.81 189 GLY A N 1
ATOM 1445 C CA . GLY A 1 189 ? 8.776 5.756 -7.908 1.00 65.81 189 GLY A CA 1
ATOM 1446 C C . GLY A 1 189 ? 8.167 4.513 -7.256 1.00 65.81 189 GLY A C 1
ATOM 1447 O O . GLY A 1 189 ? 6.977 4.231 -7.365 1.00 65.81 189 GLY A O 1
ATOM 1448 N N . CYS A 1 190 ? 9.036 3.771 -6.573 1.00 67.50 190 CYS A N 1
ATOM 1449 C CA . CYS A 1 190 ? 8.776 2.470 -5.967 1.00 67.50 190 CYS A CA 1
ATOM 1450 C C . CYS A 1 190 ? 7.397 2.374 -5.300 1.00 67.50 190 CYS A C 1
ATOM 1452 O O . CYS A 1 190 ? 7.162 3.022 -4.280 1.00 67.50 190 CYS A O 1
ATOM 1454 N N . ILE A 1 191 ? 6.536 1.516 -5.844 1.00 76.44 191 ILE A N 1
ATOM 1455 C CA . ILE A 1 191 ? 5.383 0.976 -5.121 1.00 76.44 191 ILE A CA 1
ATOM 1456 C C . ILE A 1 191 ? 5.766 -0.410 -4.629 1.00 76.44 191 ILE A C 1
ATOM 1458 O O . ILE A 1 191 ? 6.563 -1.103 -5.263 1.00 76.44 191 ILE A O 1
ATOM 1462 N N . ASN A 1 192 ? 5.249 -0.804 -3.479 1.00 82.81 192 ASN A N 1
ATOM 1463 C CA . ASN A 1 192 ? 5.456 -2.124 -2.925 1.00 82.81 192 ASN A CA 1
ATOM 1464 C C . ASN A 1 192 ? 4.136 -2.765 -2.481 1.00 82.81 192 ASN A C 1
ATOM 1466 O O . ASN A 1 192 ? 3.087 -2.126 -2.459 1.00 82.81 192 ASN A O 1
ATOM 1470 N N . PHE A 1 193 ? 4.198 -4.057 -2.178 1.00 85.75 193 PHE A N 1
ATOM 1471 C CA . PHE A 1 193 ? 3.074 -4.799 -1.627 1.00 85.75 193 PHE A CA 1
ATOM 1472 C C . PHE A 1 193 ? 2.989 -4.654 -0.110 1.00 85.75 193 PHE A C 1
ATOM 1474 O O . PHE A 1 193 ? 3.952 -4.240 0.534 1.00 85.75 193 PHE A O 1
ATOM 1481 N N . PRO A 1 194 ? 1.860 -5.040 0.490 1.00 82.19 194 PRO A N 1
ATOM 1482 C CA . PRO A 1 194 ? 1.850 -5.346 1.900 1.00 82.19 194 PRO A CA 1
ATOM 1483 C C . PRO A 1 194 ? 2.457 -6.738 2.121 1.00 82.19 194 PRO A C 1
ATOM 1485 O O . PRO A 1 194 ? 2.072 -7.697 1.452 1.00 82.19 194 PRO A O 1
ATOM 1488 N N . TYR A 1 195 ? 3.405 -6.870 3.048 1.00 76.31 195 TYR A N 1
ATOM 1489 C CA . TYR A 1 195 ? 4.150 -8.129 3.235 1.00 76.31 195 TYR A CA 1
ATOM 1490 C C . TYR A 1 195 ? 3.869 -8.837 4.568 1.00 76.31 195 TYR A C 1
ATOM 1492 O O . TYR A 1 195 ? 4.245 -9.999 4.723 1.00 76.31 195 TYR A O 1
ATOM 1500 N N . GLY A 1 196 ? 3.087 -8.201 5.447 1.00 82.62 196 GLY A N 1
ATOM 1501 C CA . GLY A 1 196 ? 2.710 -8.706 6.765 1.00 82.62 196 GLY A CA 1
ATOM 1502 C C . GLY A 1 196 ? 1.209 -8.605 7.044 1.00 82.62 196 GLY A C 1
ATOM 1503 O O . GLY A 1 196 ? 0.399 -8.314 6.155 1.00 82.62 196 GLY A O 1
ATOM 1504 N N . GLU A 1 197 ? 0.839 -8.857 8.300 1.00 87.81 197 GLU A N 1
ATOM 1505 C CA . GLU A 1 197 ? -0.553 -8.792 8.766 1.00 87.81 197 GLU A CA 1
ATOM 1506 C C . GLU A 1 197 ? -1.036 -7.357 8.968 1.00 87.81 197 GLU A C 1
ATOM 1508 O O . GLU A 1 197 ? -2.218 -7.080 8.789 1.00 87.81 197 GLU A O 1
ATOM 1513 N N . ARG A 1 198 ? -0.150 -6.437 9.369 1.00 91.38 198 ARG A N 1
ATOM 1514 C CA . ARG A 1 198 ? -0.513 -5.060 9.720 1.00 91.38 198 ARG A CA 1
ATOM 1515 C C . ARG A 1 198 ? 0.543 -4.074 9.249 1.00 91.38 198 ARG A C 1
ATOM 1517 O O . ARG A 1 198 ? 1.734 -4.253 9.493 1.00 91.38 198 ARG A O 1
ATOM 1524 N N . GLY A 1 199 ? 0.100 -2.990 8.633 1.00 91.88 199 GLY A N 1
ATOM 1525 C CA . GLY A 1 199 ? 0.984 -1.897 8.255 1.00 91.88 199 GLY A CA 1
ATOM 1526 C C . GLY A 1 199 ? 0.228 -0.742 7.630 1.00 91.88 199 GLY A C 1
ATOM 1527 O O . GLY A 1 199 ? -1.005 -0.674 7.695 1.00 91.88 199 GLY A O 1
ATOM 1528 N N . LEU A 1 200 ? 0.977 0.181 7.042 1.00 91.31 200 LEU A N 1
ATOM 1529 C CA . LEU A 1 200 ? 0.423 1.406 6.495 1.00 91.31 200 LEU A CA 1
ATOM 1530 C C . LEU A 1 200 ? 1.085 1.818 5.185 1.00 91.31 200 LEU A C 1
ATOM 1532 O O . LEU A 1 200 ? 2.276 1.598 5.002 1.00 91.31 200 LEU A O 1
ATOM 1536 N N . TYR A 1 201 ? 0.314 2.442 4.297 1.00 90.50 201 TYR A N 1
ATOM 1537 C CA . TYR A 1 201 ? 0.810 3.060 3.071 1.00 90.50 201 TYR A CA 1
ATOM 1538 C C . TYR A 1 201 ? 1.007 4.559 3.261 1.00 90.50 201 TYR A C 1
ATOM 1540 O O . TYR A 1 201 ? 0.030 5.270 3.496 1.00 90.50 201 TYR A O 1
ATOM 1548 N N . ILE A 1 202 ? 2.239 5.037 3.083 1.00 84.81 202 ILE A N 1
ATOM 1549 C CA . ILE A 1 202 ? 2.574 6.465 3.079 1.00 84.81 202 ILE A CA 1
ATOM 1550 C C . ILE A 1 202 ? 2.780 6.935 1.637 1.00 84.81 202 ILE A C 1
ATOM 1552 O O . ILE A 1 202 ? 3.671 6.412 0.955 1.00 84.81 202 ILE A O 1
ATOM 1556 N N . PRO A 1 203 ? 1.998 7.916 1.157 1.00 81.50 203 PRO A N 1
ATOM 1557 C CA . PRO A 1 203 ? 2.288 8.589 -0.096 1.00 81.50 203 PRO A CA 1
ATOM 1558 C C . PRO A 1 203 ? 3.494 9.517 0.080 1.00 81.50 203 PRO A C 1
ATOM 1560 O O . PRO A 1 203 ? 3.554 10.307 1.022 1.00 81.50 203 PRO A O 1
ATOM 1563 N N . ALA A 1 204 ? 4.446 9.430 -0.843 1.00 72.50 204 ALA A N 1
ATOM 1564 C CA . ALA A 1 204 ? 5.424 10.480 -1.072 1.00 72.50 204 ALA A CA 1
ATOM 1565 C C . ALA A 1 204 ? 4.891 11.379 -2.197 1.00 72.50 204 ALA A C 1
ATOM 1567 O O . ALA A 1 204 ? 4.501 10.876 -3.258 1.00 72.50 204 ALA A O 1
ATOM 1568 N N . ASP A 1 205 ? 4.858 12.688 -1.936 1.00 60.50 205 ASP A N 1
ATOM 1569 C CA . ASP A 1 205 ? 4.506 13.726 -2.911 1.00 60.50 205 ASP A CA 1
ATOM 1570 C C . ASP A 1 205 ? 5.775 14.342 -3.507 1.00 60.50 205 ASP A C 1
ATOM 1572 O O . ASP A 1 205 ? 6.640 14.801 -2.726 1.00 60.50 205 ASP A O 1
#

Radius of gyration: 17.2 Å; chains: 1; bounding box: 47×46×44 Å

Secondary structure (DSSP, 8-state):
-PPPPHHHHSSS-EEPPPGGGTTTSS----EETT--TTS-EEE-TTEEE-TTS-EEESSSSPPPPEEE-HHHHHHHHHHHHH-TT-EEEEEPPPTT--SEEEEEEGGGGGGS---HHHHHHHHHHHHPPP-B-TTT-SBP-EEEEPPPS---TT-GGG--S-EEEE-HHHHHHHHHHHHHHH--SS-EEEE----SSEEEEEEE-

pLDDT: mean 80.32, std 13.58, range [38.41, 97.19]

Sequence (205 aa):
MGKADPADVYAIALQPPPVWWKRLLWRPSPACAHADALAAIVLNPDWVRLRNGAQAAVRQPPRPSITVCPECLLQLLEPELTAPNRRVVAFEPAKEGLSALAFIEQDHLGDSGLPAEDLIHCQSLVAEPLGGCQKCGQPAMHLLVKRSSTSEKGKLVTFRGGKEYYCPAHGAERLLGLLRERLPQRPVGCINFPYGERGLYIPAD